Protein AF-A0A530Y846-F1 (afdb_monomer_lite)

Foldseek 3Di:
DLLLLLCVLVVLNLQRAEEAAALAQQDLDLARLLRGNDPVSVVVNVDHDPRYYHFYDQACVVDPDVPDDLLNSLLVSLVSVLVVCVVSPLSNHRAYEDECFRDSSPRGHHRLNNQVSNQVSCVVSVHFYEYEQQPQACQQQLDNGCCVVNVHDGQKYKYFCLLLVPPDGDIDIGGHPSSVVSCVPRVPDDPDDDPCVPPPVSVVSSVVSSVCSVVVVVSNCCNPPVVVD

Secondary structure (DSSP, 8-state):
-HHHHHHHHTT-TT--EEEEETT----SSHHHHHHS--HHHHHHHSSPPSSEEEE----HHHHPPTT--HHHHHHHHHHHHHHHHHHH-TTTEEEEEE-SSBSTTT-BPPPTTHHHHHHHHHHHTT-EEEEE-TTTTTTTTSSSSHHHHTT---SEEEE-GGGTTTSS---EEEE-HHHHHHHHHH--S-----TTTT-HHHHHHHHHHHHHHHHTTHHHHIIIIIS--

Structure (mmCIF, N/CA/C/O backbone):
data_AF-A0A530Y846-F1
#
_entry.id   AF-A0A530Y846-F1
#
loop_
_atom_site.group_PDB
_atom_site.id
_atom_site.type_symbol
_atom_site.label_atom_id
_atom_site.label_alt_id
_atom_site.label_comp_id
_atom_site.label_asym_id
_atom_site.label_entity_id
_atom_site.label_seq_id
_atom_site.pdbx_PDB_ins_code
_atom_site.Cartn_x
_atom_site.Cartn_y
_atom_site.Cartn_z
_atom_site.occupancy
_atom_site.B_iso_or_equiv
_atom_site.auth_seq_id
_atom_site.auth_comp_id
_atom_site.auth_asym_id
_atom_site.auth_atom_id
_atom_site.pdbx_PDB_model_num
ATOM 1 N N . ARG A 1 1 ? -10.264 5.865 3.843 1.00 93.56 1 ARG A N 1
ATOM 2 C CA . ARG A 1 1 ? -11.728 6.014 4.065 1.00 93.56 1 ARG A CA 1
ATOM 3 C C . ARG A 1 1 ? -12.381 4.652 4.263 1.00 93.56 1 ARG A C 1
ATOM 5 O O . ARG A 1 1 ? -12.802 4.390 5.378 1.00 93.56 1 ARG A O 1
ATOM 12 N N . LEU A 1 2 ? -12.396 3.804 3.227 1.00 97.19 2 LEU A N 1
ATOM 13 C CA . LEU A 1 2 ? -13.015 2.471 3.219 1.00 97.19 2 LEU A CA 1
ATOM 14 C C . LEU A 1 2 ? -12.661 1.624 4.453 1.00 97.19 2 LEU A C 1
ATOM 16 O O . LEU A 1 2 ? -13.564 1.224 5.168 1.00 97.19 2 LEU A O 1
ATOM 20 N N . VAL A 1 3 ? -11.376 1.497 4.796 1.00 97.81 3 VAL A N 1
ATOM 21 C CA . VAL A 1 3 ? -10.907 0.780 6.003 1.00 97.81 3 VAL A CA 1
ATOM 22 C C . VAL A 1 3 ? -11.556 1.255 7.308 1.00 97.81 3 VAL A C 1
ATOM 24 O O . VAL A 1 3 ? -12.006 0.444 8.108 1.00 97.81 3 VAL A O 1
ATOM 27 N N . ARG A 1 4 ? -11.633 2.571 7.541 1.00 97.75 4 ARG A N 1
ATOM 28 C CA . ARG A 1 4 ? -12.265 3.104 8.761 1.00 97.75 4 ARG A CA 1
ATOM 29 C C . ARG A 1 4 ? -13.768 2.836 8.759 1.00 97.75 4 ARG A C 1
ATOM 31 O O . ARG A 1 4 ? -14.327 2.516 9.796 1.00 97.75 4 ARG A O 1
ATOM 38 N N . HIS A 1 5 ? -14.410 2.959 7.598 1.00 97.88 5 HIS A N 1
ATOM 39 C CA . HIS A 1 5 ? -15.838 2.690 7.467 1.00 97.88 5 HIS A CA 1
ATOM 40 C C . HIS A 1 5 ? -16.163 1.206 7.674 1.00 97.88 5 HIS A C 1
ATOM 42 O O . HIS A 1 5 ? -17.095 0.905 8.404 1.00 97.88 5 HIS A O 1
ATOM 48 N N . TYR A 1 6 ? -15.347 0.297 7.135 1.00 98.56 6 TYR A N 1
ATOM 49 C CA . TYR A 1 6 ? -15.439 -1.138 7.403 1.00 98.56 6 TYR A CA 1
ATOM 50 C C . TYR A 1 6 ? -15.467 -1.422 8.911 1.00 98.56 6 TYR A C 1
ATOM 52 O O . TYR A 1 6 ? -16.384 -2.075 9.392 1.00 98.56 6 TYR A O 1
ATOM 60 N N . TRP A 1 7 ? -14.542 -0.849 9.688 1.00 98.69 7 TRP A N 1
ATOM 61 C CA . TRP A 1 7 ? -14.531 -1.067 11.137 1.00 98.69 7 TRP A CA 1
ATOM 62 C C . TRP A 1 7 ? -15.727 -0.457 11.869 1.00 98.69 7 TRP A C 1
ATOM 64 O O . TRP A 1 7 ? -16.175 -1.023 12.862 1.00 98.69 7 TRP A O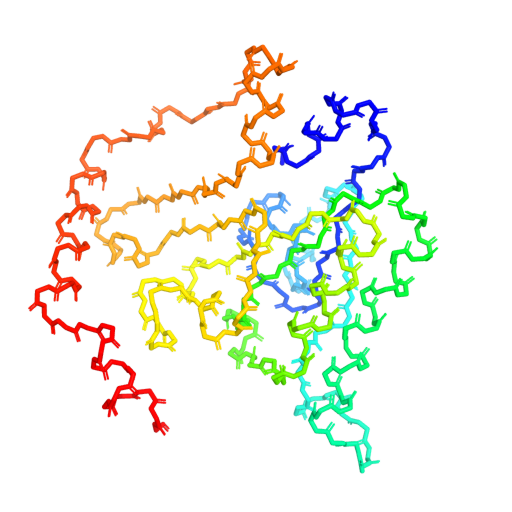 1
ATOM 74 N N . VAL A 1 8 ? -16.292 0.647 11.370 1.00 98.31 8 VAL A N 1
ATOM 75 C CA . VAL A 1 8 ? -17.571 1.172 11.876 1.00 98.31 8 VAL A CA 1
ATOM 76 C C . VAL A 1 8 ? -18.702 0.164 11.641 1.00 98.31 8 VAL A C 1
ATOM 78 O O . VAL A 1 8 ? -19.470 -0.097 12.564 1.00 98.31 8 VAL A O 1
ATOM 81 N N . LEU A 1 9 ? -18.779 -0.438 10.450 1.00 98.25 9 LEU A N 1
ATOM 82 C CA . LEU A 1 9 ? -19.786 -1.456 10.114 1.00 98.25 9 LEU A CA 1
ATOM 83 C C . LEU A 1 9 ? -19.599 -2.764 10.899 1.00 98.25 9 LEU A C 1
ATOM 85 O O . LEU A 1 9 ? -20.571 -3.446 11.210 1.00 98.25 9 LEU A O 1
ATOM 89 N N . GLU A 1 10 ? -18.364 -3.080 11.284 1.00 98.38 10 GLU A N 1
ATOM 90 C CA . GLU A 1 10 ? -18.038 -4.182 12.198 1.00 98.38 10 GLU A CA 1
ATOM 91 C C . GLU A 1 10 ? -18.254 -3.831 13.685 1.00 98.38 10 GLU A C 1
ATOM 93 O O . GLU A 1 10 ? -17.884 -4.606 14.565 1.00 98.38 10 GLU A O 1
ATOM 98 N N . GLY A 1 11 ? -18.835 -2.666 13.997 1.00 98.25 11 GLY A N 1
ATOM 99 C CA . GLY A 1 11 ? -19.130 -2.249 15.371 1.00 98.25 11 GLY A CA 1
ATOM 100 C C . GLY A 1 11 ? -17.901 -1.833 16.190 1.00 98.25 11 GLY A C 1
ATOM 101 O O . GLY A 1 11 ? -17.982 -1.750 17.414 1.00 98.25 11 GLY A O 1
ATOM 102 N N . LYS A 1 12 ? -16.764 -1.552 15.539 1.00 98.44 12 LYS A N 1
ATOM 103 C CA . LYS A 1 12 ? -15.485 -1.149 16.154 1.00 98.44 12 LYS A CA 1
ATOM 104 C C . LYS A 1 12 ? -15.045 0.259 15.690 1.00 98.44 12 LYS A C 1
ATOM 106 O O . LYS A 1 12 ? -13.983 0.396 15.083 1.00 98.44 12 LYS A O 1
ATOM 111 N N . PRO A 1 13 ? -15.808 1.337 15.957 1.00 97.94 13 PRO A N 1
ATOM 112 C CA . PRO A 1 13 ? -15.524 2.682 15.423 1.00 97.94 13 PRO A CA 1
ATOM 113 C C . PRO A 1 13 ? -14.189 3.293 15.898 1.00 97.94 13 PRO A C 1
ATOM 115 O O . PRO A 1 13 ? -13.576 4.096 15.186 1.00 97.94 13 PRO A O 1
ATOM 118 N N . GLU A 1 14 ? -13.703 2.885 17.072 1.00 98.06 14 GLU A N 1
ATOM 119 C CA . GLU A 1 14 ? -12.405 3.313 17.612 1.00 98.06 14 GLU A CA 1
ATOM 120 C C . GLU A 1 14 ? -11.213 2.659 16.894 1.00 98.06 14 GLU A C 1
ATOM 122 O O . GLU A 1 14 ? -10.091 3.168 16.957 1.00 98.06 14 GLU A O 1
ATOM 127 N N . LYS A 1 15 ? -11.452 1.581 16.134 1.00 98.62 15 LYS A N 1
ATOM 128 C CA . LYS A 1 15 ? -10.445 0.877 15.335 1.00 98.62 15 LYS A CA 1
ATOM 129 C C . LYS A 1 15 ? -10.152 1.645 14.048 1.00 98.62 15 LYS A C 1
ATOM 131 O O . LYS A 1 15 ? -10.513 1.240 12.946 1.00 98.62 15 LYS A O 1
ATOM 136 N N . ASN A 1 16 ? -9.532 2.817 14.193 1.00 98.31 16 ASN A N 1
ATOM 137 C CA . ASN A 1 16 ? -9.365 3.800 13.118 1.00 98.31 16 ASN A CA 1
ATOM 138 C C . ASN A 1 16 ? -7.914 4.281 12.896 1.00 98.31 16 ASN A C 1
ATOM 140 O O . ASN A 1 16 ? -7.670 5.045 11.948 1.00 98.31 16 ASN A O 1
ATOM 144 N N . ARG A 1 17 ? -6.952 3.822 13.710 1.00 98.75 17 ARG A N 1
ATOM 145 C CA . ARG A 1 17 ? -5.524 4.136 13.551 1.00 98.75 17 ARG A CA 1
ATOM 146 C C . ARG A 1 17 ? -4.904 3.367 12.390 1.00 98.75 17 ARG A C 1
ATOM 148 O O . ARG A 1 17 ? -5.127 2.171 12.255 1.00 98.75 17 ARG A O 1
ATOM 155 N N . ILE A 1 18 ? -4.111 4.046 11.570 1.00 98.81 18 ILE A N 1
ATOM 156 C CA . ILE A 1 18 ? -3.366 3.433 10.465 1.00 98.81 18 ILE A CA 1
ATOM 157 C C . ILE A 1 18 ? -1.876 3.503 10.792 1.00 98.81 18 ILE A C 1
ATOM 159 O O . ILE A 1 18 ? -1.367 4.563 11.157 1.00 98.81 18 ILE A O 1
ATOM 163 N N . ILE A 1 19 ? -1.188 2.372 10.678 1.00 98.88 19 ILE A N 1
ATOM 164 C CA . ILE A 1 19 ? 0.265 2.291 10.822 1.00 98.88 19 ILE A CA 1
ATOM 165 C C . ILE A 1 19 ? 0.876 2.308 9.422 1.00 98.88 19 ILE A C 1
ATOM 167 O O . ILE A 1 19 ? 0.525 1.488 8.579 1.00 98.88 19 ILE A O 1
ATOM 171 N N . SER A 1 20 ? 1.783 3.247 9.186 1.00 98.69 20 SER A N 1
ATOM 172 C CA . SER A 1 20 ? 2.598 3.366 7.977 1.00 98.69 20 SER A CA 1
ATOM 173 C C . SER A 1 20 ? 4.083 3.339 8.361 1.00 98.69 20 SER A C 1
ATOM 175 O O . SER A 1 20 ? 4.438 3.070 9.511 1.00 98.69 20 SER A O 1
ATOM 177 N N . ARG A 1 21 ? 4.984 3.614 7.418 1.00 98.50 21 ARG A N 1
ATOM 178 C CA . ARG A 1 21 ? 6.439 3.546 7.607 1.00 98.50 21 ARG A CA 1
ATOM 179 C C . ARG A 1 21 ? 7.088 4.895 7.330 1.00 98.50 21 ARG A C 1
ATOM 181 O O . ARG A 1 21 ? 6.672 5.624 6.431 1.00 98.50 21 ARG A O 1
ATOM 188 N N . LYS A 1 22 ? 8.163 5.210 8.053 1.00 97.62 22 LYS A N 1
ATOM 189 C CA . LYS A 1 22 ? 9.065 6.322 7.710 1.00 97.62 22 LYS A CA 1
ATOM 190 C C . LYS A 1 22 ? 9.554 6.168 6.265 1.00 97.62 22 LYS A C 1
ATOM 192 O O . LYS A 1 22 ? 9.740 5.053 5.803 1.00 97.62 22 LYS A O 1
ATOM 197 N N . SER A 1 23 ? 9.762 7.271 5.550 1.00 96.00 23 SER A N 1
ATOM 198 C CA . SER A 1 23 ? 10.107 7.313 4.114 1.00 96.00 23 SER A CA 1
ATOM 199 C C . SER A 1 23 ? 9.075 6.746 3.121 1.00 96.00 23 SER A C 1
ATOM 201 O O . SER A 1 23 ? 9.367 6.737 1.927 1.00 96.00 23 SER A O 1
ATOM 203 N N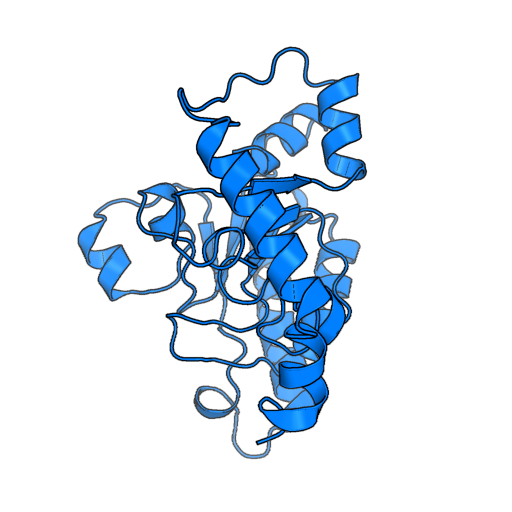 . ALA A 1 24 ? 7.899 6.273 3.554 1.00 97.94 24 ALA A N 1
ATOM 204 C CA . ALA A 1 24 ? 6.875 5.771 2.629 1.00 97.94 24 ALA A CA 1
ATOM 205 C C . ALA A 1 24 ? 6.301 6.886 1.744 1.00 97.94 24 ALA A C 1
ATOM 207 O O . ALA A 1 24 ? 6.257 8.047 2.161 1.00 97.94 24 ALA A O 1
ATOM 208 N N . TYR A 1 25 ? 5.810 6.533 0.557 1.00 98.25 25 TYR A N 1
ATOM 209 C CA . TYR A 1 25 ? 5.093 7.458 -0.317 1.00 98.25 25 TYR A CA 1
ATOM 210 C C . TYR A 1 25 ? 3.739 6.877 -0.726 1.00 98.25 25 TYR A C 1
ATOM 212 O O . TYR A 1 25 ? 3.675 5.923 -1.491 1.00 98.25 25 TYR A O 1
ATOM 220 N N . HIS A 1 26 ? 2.658 7.517 -0.273 1.00 98.25 26 HIS A N 1
ATOM 221 C CA . HIS A 1 26 ? 1.274 7.102 -0.543 1.00 98.25 26 HIS A CA 1
ATOM 222 C C . HIS A 1 26 ? 0.464 8.207 -1.249 1.00 98.25 26 HIS A C 1
ATOM 224 O O . HIS A 1 26 ? -0.754 8.329 -1.097 1.00 98.25 26 HIS A O 1
ATOM 230 N N . GLY A 1 27 ? 1.156 9.046 -2.030 1.00 96.38 27 GLY A N 1
ATOM 231 C CA . GLY A 1 27 ? 0.578 10.156 -2.790 1.00 96.38 27 GLY A CA 1
ATOM 232 C C . GLY A 1 27 ? 0.711 11.523 -2.111 1.00 96.38 27 GLY A C 1
ATOM 233 O O . GLY A 1 27 ? 1.248 11.644 -1.016 1.00 96.38 27 GLY A O 1
ATOM 234 N N . SER A 1 28 ? 0.207 12.561 -2.785 1.00 95.25 28 SER A N 1
ATOM 235 C CA . SER A 1 28 ? 0.418 13.971 -2.396 1.00 95.25 28 SER A CA 1
ATOM 236 C C . SER A 1 28 ? -0.857 14.718 -1.973 1.00 95.25 28 SER A C 1
ATOM 238 O O . SER A 1 28 ? -0.842 15.938 -1.824 1.00 95.25 28 SER A O 1
ATOM 240 N N . THR A 1 29 ? -1.986 14.022 -1.803 1.00 95.31 29 THR A N 1
ATOM 241 C CA . THR A 1 29 ? -3.182 14.624 -1.175 1.00 95.31 29 THR A CA 1
ATOM 242 C C . THR A 1 29 ? -2.947 14.803 0.325 1.00 95.31 29 THR A C 1
ATOM 244 O O . THR A 1 29 ? -2.040 14.189 0.867 1.00 95.31 29 THR A O 1
ATOM 247 N N . ILE A 1 30 ? -3.789 15.554 1.045 1.00 95.81 30 ILE A N 1
ATOM 248 C CA . ILE A 1 30 ? -3.655 15.681 2.512 1.00 95.81 30 ILE A CA 1
ATOM 249 C C . ILE A 1 30 ? -3.582 14.300 3.187 1.00 95.81 30 ILE A C 1
ATOM 251 O O . ILE A 1 30 ? -2.706 14.060 4.014 1.00 95.81 30 ILE A O 1
ATOM 255 N N . ALA A 1 31 ? -4.450 13.363 2.795 1.00 95.31 31 ALA A N 1
ATOM 256 C CA . ALA A 1 31 ? -4.445 12.008 3.340 1.00 95.31 31 ALA A CA 1
ATOM 257 C C . ALA A 1 31 ? -3.254 11.170 2.850 1.00 95.31 31 ALA A C 1
ATOM 259 O O . ALA A 1 31 ? -2.651 10.475 3.658 1.00 95.31 31 ALA A O 1
ATOM 260 N N . GLY A 1 32 ? -2.901 11.250 1.562 1.00 96.62 32 GLY A N 1
ATOM 261 C CA . GLY A 1 32 ? -1.756 10.522 1.001 1.00 96.62 32 GLY A CA 1
ATOM 262 C C . GLY A 1 32 ? -0.429 10.970 1.610 1.00 96.62 32 GLY A C 1
ATOM 263 O O . GLY A 1 32 ? 0.352 10.139 2.061 1.00 96.62 32 GLY A O 1
ATOM 264 N N . THR A 1 33 ? -0.237 12.283 1.741 1.00 96.81 33 THR A N 1
ATOM 265 C CA . THR A 1 33 ? 0.912 12.877 2.422 1.00 96.81 33 THR A CA 1
ATOM 266 C C . THR A 1 33 ? 0.930 12.485 3.893 1.00 96.81 33 THR A C 1
ATOM 268 O O . THR A 1 33 ? 1.991 12.138 4.374 1.00 96.81 33 THR A O 1
ATOM 271 N N . SER A 1 34 ? -0.217 12.474 4.588 1.00 96.75 34 SER A N 1
ATOM 272 C CA . SER A 1 34 ? -0.276 12.051 6.000 1.00 96.75 34 SER A CA 1
ATOM 273 C C . SER A 1 34 ? 0.036 10.567 6.205 1.00 96.75 34 SER A C 1
ATOM 275 O O . SER A 1 34 ? 0.495 10.199 7.279 1.00 96.75 34 SER A O 1
ATOM 277 N N . LEU A 1 35 ? -0.280 9.719 5.218 1.00 97.19 35 LEU A N 1
ATOM 278 C CA . LEU A 1 35 ? 0.082 8.299 5.207 1.00 97.19 35 LEU A CA 1
ATOM 279 C C . LEU A 1 35 ? 1.557 8.100 4.849 1.00 97.19 35 LEU A C 1
ATOM 281 O O . LEU A 1 35 ? 2.160 7.134 5.304 1.00 97.19 35 LEU A O 1
ATOM 285 N N . GLY A 1 36 ? 2.123 8.952 3.995 1.00 96.31 36 GLY A N 1
ATOM 286 C CA . GLY A 1 36 ? 3.533 8.908 3.628 1.00 96.31 36 GLY A CA 1
ATOM 287 C C . GLY A 1 36 ? 4.442 9.228 4.813 1.00 96.31 36 GLY A C 1
ATOM 288 O O . GLY A 1 36 ? 4.091 9.981 5.701 1.00 96.31 36 GLY A O 1
ATOM 289 N N . GLY A 1 37 ? 5.655 8.684 4.821 1.00 95.31 37 GLY A N 1
ATOM 290 C CA . GLY A 1 37 ? 6.634 8.905 5.887 1.00 95.31 37 GLY A CA 1
ATOM 291 C C . GLY A 1 37 ? 7.728 9.911 5.535 1.00 95.31 37 GLY A C 1
ATOM 292 O O . GLY A 1 37 ? 8.770 9.912 6.194 1.00 95.31 37 GLY A O 1
ATOM 293 N N . MET A 1 38 ? 7.561 10.692 4.465 1.00 94.19 38 MET A N 1
ATOM 294 C CA . MET A 1 38 ? 8.569 11.635 3.974 1.00 94.19 38 MET A CA 1
ATOM 295 C C . MET A 1 38 ? 8.512 12.959 4.737 1.00 94.19 38 MET A C 1
ATOM 297 O O . MET A 1 38 ? 7.640 13.797 4.505 1.00 94.19 38 MET A O 1
ATOM 301 N N . GLU A 1 39 ? 9.495 13.181 5.610 1.00 92.19 39 GLU A N 1
ATOM 302 C CA . GLU A 1 39 ? 9.581 14.387 6.442 1.00 92.19 39 GLU A CA 1
ATOM 303 C C . GLU A 1 39 ? 9.494 15.709 5.645 1.00 92.19 39 GLU A C 1
ATOM 305 O O . GLU A 1 39 ? 8.752 16.598 6.073 1.00 92.19 39 GLU A O 1
ATOM 310 N N . PRO A 1 40 ? 10.147 15.872 4.471 1.00 92.88 40 PRO A N 1
ATOM 311 C CA . PRO A 1 40 ? 10.012 17.099 3.685 1.00 92.88 40 PRO A CA 1
ATOM 312 C C . PRO A 1 40 ? 8.577 17.389 3.222 1.00 92.88 40 PRO A C 1
ATOM 314 O O . PRO A 1 40 ? 8.178 18.550 3.188 1.00 92.88 40 PRO A O 1
ATOM 317 N N . MET A 1 41 ? 7.782 16.357 2.910 1.00 93.25 41 MET A N 1
ATOM 318 C CA . MET A 1 41 ? 6.378 16.534 2.515 1.00 93.25 41 MET A CA 1
ATOM 319 C C . MET A 1 41 ? 5.502 16.909 3.715 1.00 93.25 41 MET A C 1
ATOM 321 O O . MET A 1 41 ? 4.634 17.773 3.602 1.00 93.25 41 MET A O 1
ATOM 325 N N . HIS A 1 42 ? 5.761 16.328 4.891 1.00 91.75 42 HIS A N 1
ATOM 326 C CA . HIS A 1 42 ? 5.055 16.691 6.124 1.00 91.75 42 HIS A CA 1
ATOM 327 C C . HIS A 1 42 ? 5.265 18.152 6.525 1.00 91.75 42 HIS A C 1
ATOM 329 O O . HIS A 1 42 ? 4.308 18.810 6.934 1.00 91.75 42 HIS A O 1
ATOM 335 N N . LYS A 1 43 ? 6.482 18.685 6.349 1.00 90.69 43 LYS A N 1
ATOM 336 C CA . LYS A 1 43 ? 6.799 20.102 6.614 1.00 90.69 43 LYS A CA 1
ATOM 337 C C . LYS A 1 43 ? 5.953 21.073 5.786 1.00 90.69 43 LYS A C 1
ATOM 339 O O . LYS A 1 43 ? 5.733 22.196 6.220 1.00 90.69 43 LYS A O 1
ATOM 344 N N . GLN A 1 44 ? 5.473 20.652 4.616 1.00 91.19 44 GLN A N 1
ATOM 345 C CA . GLN A 1 44 ? 4.619 21.470 3.750 1.00 91.19 44 GLN A CA 1
ATOM 346 C C . GLN A 1 44 ? 3.125 21.339 4.079 1.00 91.19 44 GLN A C 1
ATOM 348 O O . GLN A 1 44 ? 2.336 22.178 3.652 1.00 91.19 44 GLN A O 1
ATOM 353 N N . LEU A 1 45 ? 2.723 20.301 4.823 1.00 88.12 45 LEU A N 1
ATOM 354 C CA . LEU A 1 45 ? 1.313 19.997 5.068 1.00 88.12 45 LEU A CA 1
ATOM 355 C C . LEU A 1 45 ? 0.706 20.832 6.208 1.00 88.12 45 LEU A C 1
ATOM 357 O O . LEU A 1 45 ? -0.483 21.129 6.167 1.00 88.12 45 LEU A O 1
ATOM 361 N N . ASN A 1 46 ? 1.501 21.201 7.221 1.00 79.88 46 ASN A N 1
ATOM 362 C CA . ASN A 1 46 ? 1.063 21.970 8.401 1.00 79.88 46 ASN A CA 1
ATOM 363 C C . ASN A 1 46 ? -0.198 21.418 9.112 1.00 79.88 46 ASN A C 1
ATOM 365 O O . ASN A 1 46 ? -0.948 22.167 9.732 1.00 79.88 46 ASN A O 1
ATOM 369 N N . GLY A 1 47 ? -0.426 20.102 9.053 1.00 70.75 47 GLY A N 1
ATOM 370 C CA . GLY A 1 47 ? -1.540 19.436 9.734 1.00 70.75 47 GLY A CA 1
ATOM 371 C C . GLY A 1 47 ? -1.895 18.095 9.094 1.00 70.75 47 GLY A C 1
ATOM 372 O O . GLY A 1 47 ? -2.455 18.052 8.002 1.00 70.75 47 GLY A O 1
ATOM 373 N N . ALA A 1 48 ? -1.569 16.991 9.767 1.00 83.19 48 ALA A N 1
ATOM 374 C CA . ALA A 1 48 ? -1.841 15.645 9.268 1.00 83.19 48 ALA A CA 1
ATOM 375 C C . ALA A 1 48 ? -3.275 15.186 9.573 1.00 83.19 48 ALA A C 1
ATOM 377 O O . ALA A 1 48 ? -3.900 15.611 10.547 1.00 83.19 48 ALA A O 1
ATOM 378 N N . VAL A 1 49 ? -3.777 14.246 8.771 1.00 93.50 49 VAL A N 1
ATOM 379 C CA . VAL A 1 49 ? -4.958 13.455 9.129 1.00 93.50 49 VAL A CA 1
ATOM 380 C C . VAL A 1 49 ? -4.663 12.721 10.447 1.00 93.50 49 VAL A C 1
ATOM 382 O O . VAL A 1 49 ? -3.636 12.048 10.543 1.00 93.50 49 VAL A O 1
ATOM 385 N N . PRO A 1 50 ? -5.541 12.807 11.463 1.00 94.00 50 PRO A N 1
ATOM 386 C CA . PRO A 1 50 ? -5.289 12.193 12.762 1.00 94.00 50 PRO A CA 1
ATOM 387 C C . PRO A 1 50 ? -5.260 10.662 12.682 1.00 94.00 50 PRO A C 1
ATOM 389 O O . PRO A 1 50 ? -5.815 10.051 11.759 1.00 94.00 50 PRO A O 1
ATOM 392 N N . ASN A 1 51 ? -4.673 10.049 13.713 1.00 96.44 51 ASN A N 1
ATOM 393 C CA . ASN A 1 51 ? -4.557 8.598 13.890 1.00 96.44 51 ASN A CA 1
ATOM 394 C C . ASN A 1 51 ? -3.777 7.908 12.763 1.00 96.44 51 ASN A C 1
ATOM 396 O O . ASN A 1 51 ? -4.179 6.853 12.271 1.00 96.44 51 ASN A O 1
ATOM 400 N N . ILE A 1 52 ? -2.654 8.506 12.368 1.00 97.50 52 ILE A N 1
ATOM 401 C CA . ILE A 1 52 ? -1.644 7.877 11.518 1.00 97.50 52 ILE A CA 1
ATOM 402 C C . ILE A 1 52 ? -0.309 7.923 12.257 1.00 97.50 52 ILE A C 1
ATOM 404 O O . ILE A 1 52 ? 0.072 8.968 12.784 1.00 97.50 52 ILE A O 1
ATOM 408 N N . VAL A 1 53 ? 0.380 6.787 12.327 1.00 97.50 53 VAL A N 1
ATOM 409 C CA . VAL A 1 53 ? 1.696 6.662 12.969 1.00 97.50 53 VAL A CA 1
ATOM 410 C C . VAL A 1 53 ? 2.685 6.006 12.013 1.00 97.50 53 VAL A C 1
ATOM 412 O O . VAL A 1 53 ? 2.289 5.221 11.153 1.00 97.50 53 VAL A O 1
ATOM 415 N N . HIS A 1 54 ? 3.969 6.327 12.165 1.00 98.31 54 HIS A N 1
ATOM 416 C CA . HIS A 1 54 ? 5.027 5.871 11.265 1.00 98.31 54 HIS A CA 1
ATOM 417 C C . HIS A 1 54 ? 6.069 5.057 12.028 1.00 98.31 54 HIS A C 1
ATOM 419 O O . HIS A 1 54 ? 6.808 5.607 12.848 1.00 98.31 54 HIS A O 1
ATOM 425 N N . VAL A 1 55 ? 6.152 3.762 11.731 1.00 98.62 55 VAL A N 1
ATOM 426 C CA . VAL A 1 55 ? 7.190 2.872 12.269 1.00 98.62 55 VAL A CA 1
ATOM 427 C C . VAL A 1 55 ? 8.451 2.921 11.406 1.00 98.62 55 VAL A C 1
ATOM 429 O O . VAL A 1 55 ? 8.495 3.600 10.376 1.00 98.62 55 VAL A O 1
ATOM 432 N N . MET A 1 56 ? 9.514 2.237 11.832 1.00 97.38 56 MET A N 1
ATOM 433 C CA . MET A 1 56 ? 10.749 2.176 11.048 1.00 97.38 56 MET A CA 1
ATOM 434 C C . MET A 1 56 ? 10.521 1.564 9.657 1.00 97.38 56 MET A C 1
ATOM 436 O O . MET A 1 56 ? 9.640 0.728 9.463 1.00 97.38 56 MET A O 1
ATOM 440 N N . MET A 1 57 ? 11.325 1.989 8.684 1.00 97.06 57 MET A N 1
ATOM 441 C CA . MET A 1 57 ? 11.341 1.370 7.360 1.00 97.06 57 MET A CA 1
ATOM 442 C C . MET A 1 57 ? 12.174 0.082 7.370 1.00 97.06 57 MET A C 1
ATOM 444 O O . MET A 1 57 ? 13.191 0.030 8.064 1.00 97.06 57 MET A O 1
ATOM 448 N N . PRO A 1 58 ? 11.799 -0.939 6.586 1.00 97.75 58 PRO A N 1
ATOM 449 C CA . PRO A 1 58 ? 12.552 -2.184 6.481 1.00 97.75 58 PRO A CA 1
ATOM 450 C C . PRO A 1 58 ? 13.732 -2.034 5.505 1.00 97.75 58 PRO A C 1
ATOM 452 O O . PRO A 1 58 ? 13.761 -2.680 4.468 1.00 97.75 58 PRO A O 1
ATOM 455 N N . TYR A 1 59 ? 14.706 -1.170 5.814 1.00 97.81 59 TYR A N 1
ATOM 456 C CA . TYR A 1 59 ? 15.886 -0.949 4.967 1.00 97.81 59 TYR A CA 1
ATOM 457 C C . TYR A 1 59 ? 17.196 -1.254 5.708 1.00 97.81 59 TYR A C 1
ATOM 459 O O . TYR A 1 59 ? 17.726 -0.403 6.426 1.00 97.81 59 TYR A O 1
ATOM 467 N N . ALA A 1 60 ? 17.699 -2.482 5.538 1.00 97.50 60 ALA A N 1
ATOM 468 C CA . ALA A 1 60 ? 18.839 -3.016 6.290 1.00 97.50 60 ALA A CA 1
ATOM 469 C C . ALA A 1 60 ? 20.118 -2.205 6.063 1.00 97.50 60 ALA A C 1
ATOM 471 O O . ALA A 1 60 ? 20.817 -1.885 7.018 1.00 97.50 60 ALA A O 1
ATOM 472 N N . TYR A 1 61 ? 20.364 -1.780 4.820 1.00 96.31 61 TYR A N 1
ATOM 473 C CA . TYR A 1 61 ? 21.548 -0.999 4.456 1.00 96.31 61 TYR A CA 1
ATOM 474 C C . TYR A 1 61 ? 21.748 0.255 5.326 1.00 96.31 61 TYR A C 1
ATOM 476 O O . TYR A 1 61 ? 22.878 0.633 5.616 1.00 96.31 61 TYR A O 1
ATOM 484 N N . GLU A 1 62 ? 20.660 0.902 5.753 1.00 96.19 62 GLU A N 1
ATOM 485 C CA . GLU A 1 62 ? 20.726 2.120 6.570 1.00 96.19 62 GLU A CA 1
ATOM 486 C C . GLU A 1 62 ? 20.560 1.848 8.070 1.00 96.19 62 GLU A C 1
ATOM 488 O O . GLU A 1 62 ? 21.082 2.597 8.893 1.00 96.19 62 GLU A O 1
ATOM 493 N N . LEU A 1 63 ? 19.802 0.812 8.439 1.00 97.69 63 LEU A N 1
ATOM 494 C CA . LEU A 1 63 ? 19.284 0.654 9.801 1.00 97.69 63 LEU A CA 1
ATOM 495 C C . LEU A 1 63 ? 19.720 -0.637 10.503 1.00 97.69 63 LEU A C 1
ATOM 497 O O . LEU A 1 63 ? 19.327 -0.831 11.659 1.00 97.69 63 LEU A O 1
ATOM 501 N N . ALA A 1 64 ? 20.472 -1.523 9.842 1.00 97.88 64 ALA A N 1
ATOM 502 C CA . ALA A 1 64 ? 20.997 -2.737 10.460 1.00 97.88 64 ALA A CA 1
ATOM 503 C C . ALA A 1 64 ? 22.032 -2.411 11.543 1.00 97.88 64 ALA A C 1
ATOM 505 O O . ALA A 1 64 ? 22.833 -1.481 11.421 1.00 97.88 64 ALA A O 1
ATOM 506 N N . LEU A 1 65 ? 22.003 -3.183 12.627 1.00 98.06 65 LEU A N 1
ATOM 507 C CA . LEU A 1 65 ? 23.004 -3.094 13.687 1.00 98.06 65 LEU A CA 1
ATOM 508 C C . LEU A 1 65 ? 24.283 -3.850 13.285 1.00 98.06 65 LEU A C 1
ATOM 510 O O . LEU A 1 65 ? 24.219 -4.777 12.475 1.00 98.06 65 LEU A O 1
ATOM 514 N N . PRO A 1 66 ? 25.456 -3.514 13.858 1.00 97.69 66 PRO A N 1
ATOM 515 C CA . PRO A 1 66 ? 26.681 -4.265 13.600 1.00 97.69 66 PRO A CA 1
ATOM 516 C C . PRO A 1 66 ? 26.505 -5.763 13.887 1.00 97.69 66 PRO A C 1
ATOM 518 O O . PRO A 1 66 ? 26.204 -6.152 15.014 1.00 97.69 66 PRO A O 1
ATOM 521 N N . GLY A 1 67 ? 26.713 -6.593 12.862 1.00 97.12 67 GLY A N 1
ATOM 522 C CA . GLY A 1 67 ? 26.584 -8.052 12.951 1.00 97.12 67 GLY A CA 1
ATOM 523 C C . GLY A 1 67 ? 25.157 -8.597 12.824 1.00 97.12 67 GLY A C 1
ATOM 524 O O . GLY A 1 67 ? 24.972 -9.802 12.955 1.00 97.12 67 GLY A O 1
ATOM 525 N N . GLU A 1 68 ? 24.157 -7.752 12.568 1.00 98.38 68 GLU A N 1
ATOM 526 C CA . GLU A 1 68 ? 22.780 -8.190 12.333 1.00 98.38 68 GLU A CA 1
ATOM 527 C C . GLU A 1 68 ? 22.616 -8.748 10.913 1.00 98.38 68 GLU A C 1
ATOM 529 O O . GLU A 1 68 ? 23.049 -8.131 9.939 1.00 98.38 68 GLU A O 1
ATOM 534 N N . SER A 1 69 ? 21.992 -9.921 10.788 1.00 98.31 69 SER A N 1
ATOM 535 C CA . SER A 1 69 ? 21.659 -10.495 9.483 1.00 98.31 69 SER A CA 1
ATOM 536 C C . SER A 1 69 ? 20.448 -9.787 8.860 1.00 98.31 69 SER A C 1
ATOM 538 O O . SER A 1 69 ? 19.587 -9.281 9.580 1.00 98.31 69 SER A O 1
ATOM 540 N N . ASP A 1 70 ? 20.312 -9.812 7.530 1.00 97.81 70 ASP A N 1
ATOM 541 C CA . ASP A 1 70 ? 19.113 -9.285 6.849 1.00 97.81 70 ASP A CA 1
ATOM 542 C C . ASP A 1 70 ? 17.826 -9.941 7.365 1.00 97.81 70 ASP A C 1
ATOM 544 O O . ASP A 1 70 ? 16.793 -9.285 7.518 1.00 97.81 70 ASP A O 1
ATOM 548 N N . HIS A 1 71 ? 17.898 -11.239 7.673 1.00 98.50 71 HIS A N 1
ATOM 549 C CA . HIS A 1 71 ? 16.784 -11.988 8.235 1.00 98.50 71 HIS A CA 1
ATOM 550 C C . HIS A 1 71 ? 16.347 -11.406 9.587 1.00 98.50 71 HIS A C 1
ATOM 552 O O . HIS A 1 71 ? 15.169 -11.082 9.760 1.00 98.50 71 HIS A O 1
ATOM 558 N N . ASP A 1 72 ? 17.286 -11.222 10.517 1.00 98.62 72 ASP A N 1
ATOM 559 C CA . ASP A 1 72 ? 16.999 -10.705 11.859 1.00 98.62 72 ASP A CA 1
ATOM 560 C C . ASP A 1 72 ? 16.574 -9.235 11.816 1.00 98.62 72 ASP A C 1
ATOM 562 O O . ASP A 1 72 ? 15.626 -8.841 12.501 1.00 98.62 72 ASP A O 1
ATOM 566 N N . PHE A 1 73 ? 17.190 -8.443 10.933 1.00 98.75 73 PHE A N 1
ATOM 567 C CA . PHE A 1 73 ? 16.777 -7.071 10.670 1.00 98.75 73 PHE A CA 1
ATOM 568 C C . PHE A 1 73 ? 15.319 -7.006 10.191 1.00 98.75 73 PHE A C 1
ATOM 570 O O . PHE A 1 73 ? 14.544 -6.179 10.678 1.00 98.75 73 PHE A O 1
ATOM 577 N N . GLY A 1 74 ? 14.915 -7.882 9.265 1.00 98.69 74 GLY A N 1
ATOM 578 C CA . GLY A 1 74 ? 13.538 -7.939 8.773 1.00 98.69 74 GLY A CA 1
ATOM 579 C C . GLY A 1 74 ? 12.533 -8.266 9.879 1.00 98.69 74 GLY A C 1
ATOM 580 O O . GLY A 1 74 ? 11.502 -7.597 9.978 1.00 98.69 74 GLY A O 1
ATOM 581 N N . LEU A 1 75 ? 12.868 -9.200 10.775 1.00 98.75 75 LEU A N 1
ATOM 582 C CA . LEU A 1 75 ? 12.044 -9.506 11.949 1.00 98.75 75 LEU A CA 1
ATOM 583 C C . LEU A 1 75 ? 11.969 -8.323 12.921 1.00 98.75 75 LEU A C 1
ATOM 585 O O . LEU A 1 75 ? 10.888 -7.992 13.406 1.00 98.75 75 LEU A O 1
ATOM 589 N N . ARG A 1 76 ? 13.084 -7.627 13.174 1.00 98.69 76 ARG A N 1
ATOM 590 C CA . ARG A 1 76 ? 13.103 -6.424 14.021 1.00 98.69 76 ARG A CA 1
ATOM 591 C C . ARG A 1 76 ? 12.275 -5.286 13.423 1.00 98.69 76 ARG A C 1
ATOM 593 O O . ARG A 1 76 ? 11.538 -4.616 14.148 1.00 98.69 76 ARG A O 1
ATOM 600 N N . ALA A 1 77 ? 12.359 -5.077 12.111 1.00 98.69 77 ALA A N 1
ATOM 601 C CA . ALA A 1 77 ? 11.557 -4.082 11.410 1.00 98.69 77 ALA A CA 1
ATOM 602 C C . ALA A 1 77 ? 10.058 -4.417 11.468 1.00 98.69 77 ALA A C 1
ATOM 604 O O . ALA A 1 77 ? 9.239 -3.521 11.680 1.00 98.69 77 ALA A O 1
ATOM 605 N N . ALA A 1 78 ? 9.690 -5.694 11.327 1.00 98.81 78 ALA A N 1
ATOM 606 C CA . ALA A 1 78 ? 8.309 -6.147 11.480 1.00 98.81 78 ALA A CA 1
ATOM 607 C C . ALA A 1 78 ? 7.822 -6.006 12.932 1.00 98.81 78 ALA A C 1
ATOM 609 O O . ALA A 1 78 ? 6.714 -5.524 13.163 1.00 98.81 78 ALA A O 1
ATOM 610 N N . LYS A 1 79 ? 8.674 -6.303 13.923 1.00 98.75 79 LYS A N 1
ATOM 611 C CA . LYS A 1 79 ? 8.374 -6.109 15.349 1.00 98.75 79 LYS A CA 1
ATOM 612 C C . LYS A 1 79 ? 8.008 -4.660 15.678 1.00 98.75 79 LYS A C 1
ATOM 614 O O . LYS A 1 79 ? 7.127 -4.441 16.500 1.00 98.75 79 LYS A O 1
ATOM 619 N N . ALA A 1 80 ? 8.596 -3.668 15.008 1.00 98.81 80 ALA A N 1
ATOM 620 C CA . ALA A 1 80 ? 8.204 -2.270 15.203 1.00 98.81 80 ALA A CA 1
ATOM 621 C C . ALA A 1 80 ? 6.722 -2.004 14.858 1.00 98.81 80 ALA A C 1
ATOM 623 O O . ALA A 1 80 ? 6.111 -1.109 15.440 1.00 98.81 80 ALA A O 1
ATOM 624 N N . VAL A 1 81 ? 6.132 -2.787 13.942 1.00 98.81 81 VAL A N 1
ATOM 625 C CA . VAL A 1 81 ? 4.685 -2.773 13.671 1.00 98.81 81 VAL A CA 1
ATOM 626 C C . VAL A 1 81 ? 3.922 -3.330 14.874 1.00 98.81 81 VAL A C 1
ATOM 628 O O . VAL A 1 81 ? 2.996 -2.678 15.347 1.00 98.81 81 VAL A O 1
ATOM 631 N N . GLU A 1 82 ? 4.325 -4.492 15.404 1.00 98.81 82 GLU A N 1
ATOM 632 C CA . GLU A 1 82 ? 3.707 -5.099 16.597 1.00 98.81 82 GLU A CA 1
ATOM 633 C C . GLU A 1 82 ? 3.803 -4.183 17.825 1.00 98.81 82 GLU A C 1
ATOM 635 O O . GLU A 1 82 ? 2.807 -3.985 18.517 1.00 98.81 82 GLU A O 1
ATOM 640 N N . ASP A 1 83 ? 4.951 -3.548 18.051 1.00 98.81 83 ASP A N 1
ATOM 641 C CA . ASP A 1 83 ? 5.150 -2.620 19.165 1.00 98.81 83 ASP A CA 1
ATOM 642 C C . ASP A 1 83 ? 4.187 -1.424 19.077 1.00 98.81 83 ASP A C 1
ATOM 644 O O . ASP A 1 83 ? 3.527 -1.091 20.060 1.00 98.81 83 ASP A O 1
ATOM 648 N N . ALA A 1 84 ? 4.015 -0.834 17.888 1.00 98.81 84 ALA A N 1
ATOM 649 C CA . ALA A 1 84 ? 3.067 0.262 17.673 1.00 98.81 84 ALA A CA 1
ATOM 650 C C . ALA A 1 84 ? 1.596 -0.171 17.834 1.00 98.81 84 ALA A C 1
ATOM 652 O O . ALA A 1 84 ? 0.750 0.629 18.246 1.00 98.81 84 ALA A O 1
ATOM 653 N N . ILE A 1 85 ? 1.279 -1.431 17.518 1.00 98.81 85 ILE A N 1
ATOM 654 C CA . ILE A 1 85 ? -0.044 -2.017 17.767 1.00 98.81 85 ILE A CA 1
ATOM 655 C C . ILE A 1 85 ? -0.301 -2.128 19.267 1.00 98.81 85 ILE A C 1
ATOM 657 O O . ILE A 1 85 ? -1.350 -1.696 19.746 1.00 98.81 85 ILE A O 1
ATOM 661 N N . LEU A 1 86 ? 0.656 -2.691 20.004 1.00 98.69 86 LEU A N 1
ATOM 662 C CA . LEU A 1 86 ? 0.550 -2.899 21.445 1.00 98.69 86 LEU A CA 1
ATOM 663 C C . LEU A 1 86 ? 0.494 -1.572 22.209 1.00 98.69 86 LEU A C 1
ATOM 665 O O . LEU A 1 86 ? -0.316 -1.438 23.123 1.00 98.69 86 LEU A O 1
ATOM 669 N N . GLU A 1 87 ? 1.279 -0.575 21.799 1.00 98.50 87 GLU A N 1
ATOM 670 C CA . GLU A 1 87 ? 1.250 0.773 22.377 1.00 98.50 87 GLU A CA 1
ATOM 671 C C . GLU A 1 87 ? -0.119 1.451 22.194 1.00 98.50 87 GLU A C 1
ATOM 673 O O . GLU A 1 87 ? -0.623 2.125 23.092 1.00 98.50 87 GLU A O 1
ATOM 678 N N . ALA A 1 88 ? -0.750 1.272 21.030 1.00 98.12 88 ALA A N 1
ATOM 679 C CA . ALA A 1 88 ? -2.064 1.844 20.746 1.00 98.12 88 ALA A CA 1
ATOM 680 C C . ALA A 1 88 ? -3.215 1.105 21.453 1.00 98.12 88 ALA A C 1
ATOM 682 O O . ALA A 1 88 ? -4.219 1.732 21.812 1.00 98.12 88 ALA A O 1
ATOM 683 N N . GLY A 1 89 ? -3.076 -0.212 21.603 1.00 98.44 89 GLY A N 1
ATOM 684 C CA . GLY A 1 89 ? -4.182 -1.151 21.758 1.00 98.44 89 GLY A CA 1
ATOM 685 C C . GLY A 1 89 ? -4.654 -1.661 20.392 1.00 98.44 89 GLY A C 1
ATOM 686 O O . GLY A 1 89 ? -4.986 -0.882 19.492 1.00 98.44 89 GLY A O 1
ATOM 687 N N . ALA A 1 90 ? -4.692 -2.987 20.221 1.00 98.19 90 ALA A N 1
ATOM 688 C CA . ALA A 1 90 ? -5.084 -3.634 18.964 1.00 98.19 90 ALA A CA 1
ATOM 689 C C . ALA A 1 90 ? -6.526 -3.305 18.536 1.00 98.19 90 ALA A C 1
ATOM 691 O O . ALA A 1 90 ? -6.842 -3.277 17.346 1.00 98.19 90 ALA A O 1
ATOM 692 N N . ASP A 1 91 ? -7.396 -2.999 19.495 1.00 98.19 91 ASP A N 1
ATOM 693 C CA . ASP A 1 91 ? -8.765 -2.526 19.301 1.00 98.19 91 ASP A CA 1
ATOM 694 C C . ASP A 1 91 ? -8.843 -1.138 18.646 1.00 98.19 91 ASP A C 1
ATOM 696 O O . ASP A 1 91 ? -9.886 -0.787 18.103 1.00 98.19 91 ASP A O 1
ATOM 700 N N . LYS A 1 92 ? -7.742 -0.375 18.622 1.00 98.69 92 LYS A N 1
ATOM 701 C CA . LYS A 1 92 ? -7.674 0.959 18.005 1.00 98.69 92 LYS A CA 1
ATOM 702 C C . LYS A 1 92 ? -6.993 0.977 16.639 1.00 98.69 92 LYS A C 1
ATOM 704 O O . LYS A 1 92 ? -7.134 1.952 15.899 1.00 98.69 92 LYS A O 1
ATOM 709 N N . VAL A 1 93 ? -6.265 -0.079 16.272 1.00 98.88 93 VAL A N 1
ATOM 710 C CA . VAL A 1 93 ? -5.520 -0.145 15.002 1.00 98.88 93 VAL A CA 1
ATOM 711 C C . VAL A 1 93 ? -6.357 -0.778 13.901 1.00 98.88 93 VAL A C 1
ATOM 713 O O . VAL A 1 93 ? -6.692 -1.954 13.955 1.00 98.88 93 VAL A O 1
ATOM 716 N N . ALA A 1 94 ? -6.667 0.013 12.882 1.00 98.81 94 ALA A N 1
ATOM 717 C CA . ALA A 1 94 ? -7.465 -0.365 11.727 1.00 98.81 94 ALA A CA 1
ATOM 718 C C . ALA A 1 94 ? -6.690 -1.187 10.701 1.00 98.81 94 ALA A C 1
ATOM 720 O O . ALA A 1 94 ? -7.203 -2.184 10.192 1.00 98.81 94 ALA A O 1
ATOM 721 N N . ALA A 1 95 ? -5.495 -0.711 10.353 1.00 98.88 95 ALA A N 1
ATOM 722 C CA . ALA A 1 95 ? -4.717 -1.254 9.255 1.00 98.88 95 ALA A CA 1
ATOM 723 C C . ALA A 1 95 ? -3.226 -0.941 9.382 1.00 98.88 95 ALA A C 1
ATOM 725 O O . ALA A 1 95 ? -2.840 0.080 9.962 1.00 98.88 95 ALA A O 1
ATOM 726 N N . PHE A 1 96 ? -2.419 -1.786 8.754 1.00 98.94 96 PHE A N 1
ATOM 727 C CA . PHE A 1 96 ? -1.057 -1.478 8.348 1.00 98.94 96 PHE A CA 1
ATOM 728 C C . PHE A 1 96 ? -1.030 -1.247 6.833 1.00 98.94 96 PHE A C 1
ATOM 730 O O . PHE A 1 96 ? -1.628 -2.021 6.086 1.00 98.94 96 PHE A O 1
ATOM 737 N N . ILE A 1 97 ? -0.358 -0.187 6.381 1.00 98.88 97 ILE A N 1
ATOM 738 C CA . ILE A 1 97 ? -0.161 0.112 4.958 1.00 98.88 97 ILE A CA 1
ATOM 739 C C . ILE A 1 97 ? 1.319 0.056 4.582 1.00 98.88 97 ILE A C 1
ATOM 741 O O . ILE A 1 97 ? 2.176 0.599 5.285 1.00 98.88 97 ILE A O 1
ATOM 745 N N . GLY A 1 98 ? 1.623 -0.551 3.434 1.00 98.56 98 GLY A N 1
ATOM 746 C CA . GLY A 1 98 ? 2.965 -0.495 2.874 1.00 98.56 98 GLY A CA 1
ATOM 747 C C . GLY A 1 98 ? 3.040 -0.795 1.380 1.00 98.56 98 GLY A C 1
ATOM 748 O O . GLY A 1 98 ? 2.329 -1.634 0.847 1.00 98.56 98 GLY A O 1
ATOM 749 N N . GLU A 1 99 ? 3.954 -0.105 0.710 1.00 98.81 99 GLU A N 1
ATOM 750 C CA . GLU A 1 99 ? 4.515 -0.496 -0.586 1.00 98.81 99 GLU A CA 1
ATOM 751 C C . GLU A 1 99 ? 5.373 -1.767 -0.412 1.00 98.81 99 GLU A C 1
ATOM 753 O O . GLU A 1 99 ? 6.247 -1.739 0.470 1.00 98.81 99 GLU A O 1
ATOM 758 N N . PRO A 1 100 ? 5.197 -2.828 -1.229 1.00 98.38 100 PRO A N 1
ATOM 759 C CA . PRO A 1 100 ? 6.019 -4.045 -1.190 1.00 98.38 100 PRO A CA 1
ATOM 760 C C . PRO A 1 100 ? 7.517 -3.757 -1.276 1.00 98.38 100 PRO A C 1
ATOM 762 O O . PRO A 1 100 ? 8.291 -4.250 -0.462 1.00 98.38 100 PRO A O 1
ATOM 765 N N . VAL A 1 101 ? 7.888 -2.878 -2.209 1.00 98.19 101 VAL A N 1
ATOM 766 C CA . VAL A 1 101 ? 9.198 -2.228 -2.329 1.00 98.19 101 VAL A CA 1
ATOM 767 C C . VAL A 1 101 ? 8.945 -0.729 -2.294 1.00 98.19 101 VAL A C 1
ATOM 769 O O . VAL A 1 101 ? 8.122 -0.231 -3.060 1.00 98.19 101 VAL A O 1
ATOM 772 N N . MET A 1 102 ? 9.631 0.008 -1.419 1.00 98.31 102 MET A N 1
ATOM 773 C CA . MET A 1 102 ? 9.404 1.454 -1.317 1.00 98.31 102 MET A CA 1
ATOM 774 C C . MET A 1 102 ? 10.024 2.155 -2.522 1.00 98.31 102 MET A C 1
ATOM 776 O O . MET A 1 102 ? 11.244 2.141 -2.676 1.00 98.31 102 MET A O 1
ATOM 780 N N . GLY A 1 103 ? 9.206 2.785 -3.365 1.00 96.38 103 GLY A N 1
ATOM 781 C CA . GLY A 1 103 ? 9.674 3.353 -4.627 1.00 96.38 103 GLY A CA 1
ATOM 782 C C . GLY A 1 103 ? 10.297 4.733 -4.448 1.00 96.38 103 GLY A C 1
ATOM 783 O O . GLY A 1 103 ? 11.518 4.876 -4.390 1.00 96.38 103 GLY A O 1
ATOM 784 N N . ALA A 1 104 ? 9.456 5.764 -4.321 1.00 93.94 104 ALA A N 1
ATOM 785 C CA . ALA A 1 104 ? 9.911 7.156 -4.209 1.00 93.94 104 ALA A CA 1
ATOM 786 C C . ALA A 1 104 ? 10.762 7.414 -2.949 1.00 93.94 104 ALA A C 1
ATOM 788 O O . ALA A 1 104 ? 11.535 8.365 -2.908 1.00 93.94 104 ALA A O 1
ATOM 789 N N . GLY A 1 105 ? 10.650 6.544 -1.940 1.00 85.12 105 GLY A N 1
ATOM 790 C CA . GLY A 1 105 ? 11.494 6.543 -0.745 1.00 85.12 105 GLY A CA 1
ATOM 791 C C . GLY A 1 105 ? 12.959 6.172 -0.993 1.00 85.12 105 GLY A C 1
ATOM 792 O O . GLY A 1 105 ? 13.728 6.204 -0.034 1.00 85.12 105 GLY A O 1
ATOM 793 N N . GLY A 1 106 ? 13.339 5.827 -2.228 1.00 92.94 106 GLY A N 1
ATOM 794 C CA . GLY A 1 106 ? 14.715 5.523 -2.626 1.00 92.94 106 GLY A CA 1
ATOM 795 C C . GLY A 1 106 ? 14.961 4.058 -2.982 1.00 92.94 106 GLY A C 1
ATOM 796 O O . GLY A 1 106 ? 16.035 3.562 -2.675 1.00 92.94 106 GLY A O 1
ATOM 797 N N . VAL A 1 107 ? 13.981 3.369 -3.583 1.00 95.88 107 VAL A N 1
ATOM 798 C CA . VAL A 1 107 ? 14.071 1.949 -3.989 1.00 95.88 107 VAL A CA 1
ATOM 799 C C . VAL A 1 107 ? 14.560 1.061 -2.837 1.00 95.88 107 VAL A C 1
ATOM 801 O O . VAL A 1 107 ? 15.629 0.459 -2.878 1.00 95.88 107 VAL A O 1
ATOM 804 N N . LYS A 1 108 ? 13.771 1.008 -1.761 1.00 96.81 108 LYS A N 1
ATOM 805 C CA . LYS A 1 108 ? 14.111 0.242 -0.553 1.00 96.81 108 LYS A CA 1
ATOM 806 C C . LYS A 1 108 ? 13.416 -1.111 -0.598 1.00 96.81 108 LYS A C 1
ATOM 808 O O . LYS A 1 108 ? 12.200 -1.194 -0.399 1.00 96.81 108 LYS A O 1
ATOM 813 N N . ILE A 1 109 ? 14.199 -2.144 -0.890 1.00 96.94 109 ILE A N 1
ATOM 814 C CA . ILE A 1 109 ? 13.755 -3.539 -0.916 1.00 96.94 109 ILE A CA 1
ATOM 815 C C . ILE A 1 109 ? 13.802 -4.078 0.522 1.00 96.94 109 ILE A C 1
ATOM 817 O O . ILE A 1 109 ? 14.856 -3.984 1.156 1.00 96.94 109 ILE A O 1
ATOM 821 N N . PRO A 1 110 ? 12.688 -4.597 1.069 1.00 97.81 110 PRO A N 1
ATOM 822 C CA . PRO A 1 110 ? 12.696 -5.189 2.398 1.00 97.81 110 PRO A CA 1
ATOM 823 C C . PRO A 1 110 ? 13.403 -6.552 2.396 1.00 97.81 110 PRO A C 1
ATOM 825 O O . PRO A 1 110 ? 13.361 -7.257 1.387 1.00 97.81 110 PRO A O 1
ATOM 828 N N . PRO A 1 111 ? 13.981 -6.984 3.531 1.00 97.94 111 PRO A N 1
ATOM 829 C CA . PRO A 1 111 ? 14.407 -8.370 3.682 1.00 97.94 111 PRO A CA 1
ATOM 830 C C . PRO A 1 111 ? 13.238 -9.342 3.515 1.00 97.94 111 PRO A C 1
ATOM 832 O O . PRO A 1 111 ? 12.111 -9.047 3.920 1.00 97.94 111 PRO A O 1
ATOM 835 N N . MET A 1 112 ? 13.521 -10.546 3.014 1.00 97.19 112 MET A N 1
ATOM 836 C CA . MET A 1 112 ? 12.497 -11.568 2.750 1.00 97.19 112 MET A CA 1
ATOM 837 C C . MET A 1 112 ? 11.747 -12.043 4.003 1.00 97.19 112 MET A C 1
ATOM 839 O O . MET A 1 112 ? 10.631 -12.538 3.893 1.00 97.19 112 MET A O 1
ATOM 843 N N . SER A 1 113 ? 12.316 -11.861 5.198 1.00 98.25 113 SER A N 1
ATOM 844 C CA . SER A 1 113 ? 11.653 -12.175 6.471 1.00 98.25 113 SER A CA 1
ATOM 845 C C . SER A 1 113 ? 10.596 -11.145 6.893 1.00 98.25 113 SER A C 1
ATOM 847 O O . SER A 1 113 ? 9.771 -11.442 7.754 1.00 98.25 113 SER A O 1
ATOM 849 N N . TYR A 1 114 ? 10.588 -9.943 6.306 1.00 98.81 114 TYR A N 1
ATOM 850 C CA . TYR A 1 114 ? 9.743 -8.835 6.757 1.00 98.81 114 TYR A CA 1
ATOM 851 C C . TYR A 1 114 ? 8.250 -9.074 6.500 1.00 98.81 114 TYR A C 1
ATOM 853 O O . TYR A 1 114 ? 7.443 -9.033 7.428 1.00 98.81 114 TYR A O 1
ATOM 861 N N . TRP A 1 115 ? 7.864 -9.316 5.245 1.00 98.69 115 TRP A N 1
ATOM 862 C CA . TRP A 1 115 ? 6.454 -9.430 4.863 1.00 98.69 115 TRP A CA 1
ATOM 863 C C . TRP A 1 115 ? 5.737 -10.645 5.468 1.00 98.69 115 TRP A C 1
ATOM 865 O O . TRP A 1 115 ? 4.615 -10.458 5.950 1.00 98.69 115 TRP A O 1
ATOM 875 N N . PRO A 1 116 ? 6.342 -11.850 5.532 1.00 98.50 116 PRO A N 1
ATOM 876 C CA . PRO A 1 116 ? 5.750 -12.974 6.257 1.00 98.50 116 PRO A CA 1
ATOM 877 C C . PRO A 1 116 ? 5.454 -12.637 7.725 1.00 98.50 116 PRO A C 1
ATOM 879 O O . PRO A 1 116 ? 4.372 -12.939 8.234 1.00 98.50 116 PRO A O 1
ATOM 882 N N . GLU A 1 117 ? 6.374 -11.939 8.395 1.00 98.81 117 GLU A N 1
ATOM 883 C CA . GLU A 1 117 ? 6.210 -11.575 9.801 1.00 98.81 117 GLU A CA 1
ATOM 884 C C . GLU A 1 117 ? 5.165 -10.466 10.003 1.00 98.81 117 GLU A C 1
ATOM 886 O O . GLU A 1 117 ? 4.315 -10.572 10.889 1.00 98.81 117 GLU A O 1
ATOM 891 N N . VAL A 1 118 ? 5.131 -9.444 9.140 1.00 98.88 118 VAL A N 1
ATOM 892 C CA . VAL A 1 118 ? 4.078 -8.411 9.160 1.00 98.88 118 VAL A CA 1
ATOM 893 C C . VAL A 1 118 ? 2.692 -9.026 8.966 1.00 98.88 118 VAL A C 1
ATOM 895 O O . VAL A 1 118 ? 1.760 -8.660 9.686 1.00 98.88 118 VAL A O 1
ATOM 898 N N . GLN A 1 119 ? 2.542 -9.978 8.039 1.00 98.69 119 GLN A N 1
ATOM 899 C CA . GLN A 1 119 ? 1.279 -10.692 7.833 1.00 98.69 119 GLN A CA 1
ATOM 900 C C . GLN A 1 119 ? 0.862 -11.466 9.084 1.00 98.69 119 GLN A C 1
ATOM 902 O O . GLN A 1 119 ? -0.284 -11.351 9.528 1.00 98.69 119 GLN A O 1
ATOM 907 N N . ARG A 1 120 ? 1.790 -12.219 9.692 1.00 98.81 120 ARG A N 1
ATOM 908 C CA . ARG A 1 120 ? 1.542 -12.951 10.943 1.00 98.81 120 ARG A CA 1
ATOM 909 C C . ARG A 1 120 ? 1.064 -12.008 12.052 1.00 98.81 120 ARG A C 1
ATOM 911 O O . ARG A 1 120 ? 0.090 -12.321 12.738 1.00 98.81 120 ARG A O 1
ATOM 918 N N . ILE A 1 121 ? 1.713 -10.852 12.202 1.00 98.88 121 ILE A N 1
ATOM 919 C CA . ILE A 1 121 ? 1.351 -9.812 13.176 1.00 98.88 121 ILE A CA 1
ATOM 920 C C . ILE A 1 121 ? -0.046 -9.248 12.881 1.00 98.88 121 ILE A C 1
ATOM 922 O O . ILE A 1 121 ? -0.892 -9.224 13.774 1.00 98.88 121 ILE A O 1
ATOM 926 N N . CYS A 1 122 ? -0.327 -8.836 11.641 1.00 98.81 122 CYS A N 1
ATOM 927 C CA . CYS A 1 122 ? -1.622 -8.251 11.280 1.00 98.81 122 CYS A CA 1
ATOM 928 C C . CYS A 1 122 ? -2.775 -9.235 11.523 1.00 98.81 122 CYS A C 1
ATOM 930 O O . CYS A 1 122 ? -3.772 -8.871 12.149 1.00 98.81 122 CYS A O 1
ATOM 932 N N . ARG A 1 123 ? -2.601 -10.507 11.135 1.00 98.62 123 ARG A N 1
ATOM 933 C CA . ARG A 1 123 ? -3.579 -11.578 11.388 1.00 98.62 123 ARG A CA 1
ATOM 934 C C . ARG A 1 123 ? -3.797 -11.813 12.887 1.00 98.62 123 ARG A C 1
ATOM 936 O O . ARG A 1 123 ? -4.942 -11.900 13.322 1.00 98.62 123 ARG A O 1
ATOM 943 N N . LYS A 1 124 ? -2.726 -11.856 13.693 1.00 98.81 124 LYS A N 1
ATOM 944 C CA . LYS A 1 124 ? -2.793 -12.054 15.158 1.00 98.81 124 LYS A CA 1
ATOM 945 C C . LYS A 1 124 ? -3.660 -11.004 15.865 1.00 98.81 124 LYS A C 1
ATOM 947 O O . LYS A 1 124 ? -4.345 -11.343 16.826 1.00 98.81 124 LYS A O 1
ATOM 952 N N . TYR A 1 125 ? -3.626 -9.750 15.414 1.00 98.81 125 TYR A N 1
ATOM 953 C CA . TYR A 1 125 ? -4.312 -8.624 16.067 1.00 98.81 125 TYR A CA 1
ATOM 954 C C . TYR A 1 125 ? -5.569 -8.137 15.336 1.00 98.81 125 TYR A C 1
ATOM 956 O O . TYR A 1 125 ? -6.108 -7.078 15.677 1.00 98.81 125 TYR A O 1
ATOM 964 N N . ASP A 1 126 ? -6.044 -8.897 14.346 1.00 98.62 126 ASP A N 1
ATOM 965 C CA . ASP A 1 126 ? -7.204 -8.540 13.529 1.00 98.62 126 ASP A CA 1
ATOM 966 C C . ASP A 1 126 ? -7.046 -7.154 12.874 1.00 98.62 126 ASP A C 1
ATOM 968 O O . ASP A 1 126 ? -7.875 -6.260 13.035 1.00 98.62 126 ASP A O 1
ATOM 972 N N . ILE A 1 127 ? -5.916 -6.927 12.207 1.00 98.81 127 ILE A N 1
ATOM 973 C CA . ILE A 1 127 ? -5.565 -5.668 11.540 1.00 98.81 127 ILE A CA 1
ATOM 974 C C . ILE A 1 127 ? -5.566 -5.902 10.038 1.00 98.81 127 ILE A C 1
ATOM 976 O O . ILE A 1 127 ? -5.002 -6.889 9.572 1.00 98.81 127 ILE A O 1
ATOM 980 N N . LEU A 1 128 ? -6.169 -4.979 9.288 1.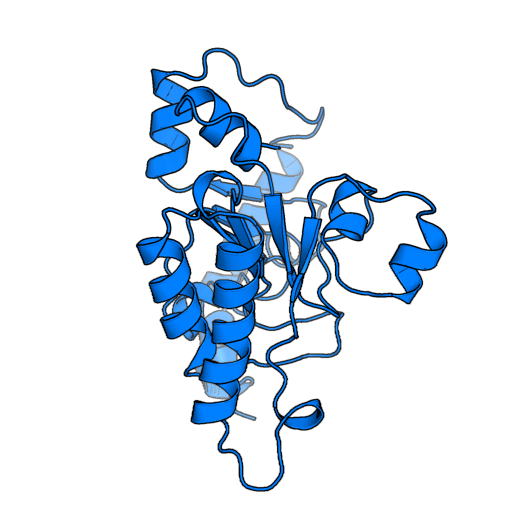00 98.88 128 LEU A N 1
ATOM 981 C CA . LEU A 1 128 ? -6.196 -5.083 7.835 1.00 98.88 128 LEU A CA 1
ATOM 982 C C . LEU A 1 128 ? -4.817 -4.784 7.238 1.00 98.88 128 LEU A C 1
ATOM 984 O O . LEU A 1 128 ? -4.147 -3.831 7.642 1.00 98.88 128 LEU A O 1
ATOM 988 N N . LEU A 1 129 ? -4.421 -5.555 6.235 1.00 98.81 129 LEU A N 1
ATOM 989 C CA . LEU A 1 129 ? -3.201 -5.344 5.475 1.00 98.81 129 LEU A CA 1
ATOM 990 C C . LEU A 1 129 ? -3.514 -4.619 4.161 1.00 98.81 129 LEU A C 1
ATOM 992 O O . LEU A 1 129 ? -4.189 -5.146 3.278 1.00 98.81 129 LEU A O 1
ATOM 996 N N . MET A 1 130 ? -3.023 -3.389 4.025 1.00 98.81 130 MET A N 1
ATOM 997 C CA . MET A 1 130 ? -3.164 -2.577 2.818 1.00 98.81 130 MET A CA 1
ATOM 998 C C . MET A 1 130 ? -1.851 -2.555 2.042 1.00 98.81 130 MET A C 1
ATOM 1000 O O . MET A 1 130 ? -0.839 -2.059 2.540 1.00 98.81 130 MET A O 1
ATOM 1004 N N . LEU A 1 131 ? -1.878 -3.022 0.800 1.00 98.56 131 LEU A N 1
ATOM 1005 C CA . LEU A 1 131 ? -0.716 -2.987 -0.073 1.00 98.56 131 LEU A CA 1
ATOM 1006 C C . LEU A 1 131 ? -0.801 -1.805 -1.039 1.00 98.56 131 LEU A C 1
ATOM 1008 O O . LEU A 1 131 ? -1.817 -1.603 -1.708 1.00 98.56 131 LEU A O 1
ATOM 1012 N N . ASP A 1 132 ? 0.265 -1.015 -1.117 1.00 98.81 132 ASP A N 1
ATOM 1013 C CA . ASP A 1 132 ? 0.409 0.035 -2.125 1.00 98.81 132 ASP A CA 1
ATOM 1014 C C . ASP A 1 132 ? 1.256 -0.483 -3.292 1.00 98.81 132 ASP A C 1
ATOM 1016 O O . ASP A 1 132 ? 2.484 -0.456 -3.268 1.00 98.81 132 ASP A O 1
ATOM 1020 N N . GLU A 1 133 ? 0.578 -0.974 -4.324 1.00 98.81 133 GLU A N 1
ATOM 1021 C CA . GLU A 1 133 ? 1.174 -1.527 -5.543 1.00 98.81 133 GLU A CA 1
ATOM 1022 C C . GLU A 1 133 ? 1.155 -0.514 -6.689 1.00 98.81 133 GLU A C 1
ATOM 1024 O O . GLU A 1 133 ? 1.213 -0.874 -7.865 1.00 98.81 133 GLU A O 1
ATOM 1029 N N . VAL A 1 134 ? 1.074 0.784 -6.378 1.00 98.88 134 VAL A N 1
ATOM 1030 C CA . VAL A 1 134 ? 1.053 1.825 -7.406 1.00 98.88 134 VAL A CA 1
ATOM 1031 C C . VAL A 1 134 ? 2.314 1.770 -8.279 1.00 98.88 134 VAL A C 1
ATOM 1033 O O . VAL A 1 134 ? 2.236 2.105 -9.456 1.00 98.88 134 VAL A O 1
ATOM 1036 N N . ILE A 1 135 ? 3.473 1.386 -7.732 1.00 98.69 135 ILE A N 1
ATOM 1037 C CA . ILE A 1 135 ? 4.723 1.205 -8.501 1.00 98.69 135 ILE A CA 1
ATOM 1038 C C . ILE A 1 135 ? 4.967 -0.258 -8.857 1.00 98.69 135 ILE A C 1
ATOM 1040 O O . ILE A 1 135 ? 5.406 -0.544 -9.969 1.00 98.69 135 ILE A O 1
ATOM 1044 N N . THR A 1 136 ? 4.750 -1.157 -7.903 1.00 98.44 136 THR A N 1
ATOM 1045 C CA . THR A 1 136 ? 5.177 -2.554 -8.005 1.00 98.44 136 THR A CA 1
ATOM 1046 C C . THR A 1 136 ? 4.216 -3.431 -8.808 1.00 98.44 136 THR A C 1
ATOM 1048 O O . THR A 1 136 ? 4.634 -4.474 -9.304 1.00 98.44 136 THR A O 1
ATOM 1051 N N . GLY A 1 137 ? 2.974 -2.985 -9.013 1.00 98.38 137 GLY A N 1
ATOM 1052 C CA . GLY A 1 137 ? 1.998 -3.690 -9.834 1.00 98.38 137 GLY A CA 1
ATOM 1053 C C . GLY A 1 137 ? 2.332 -3.687 -11.329 1.00 98.38 137 GLY A C 1
ATOM 1054 O O . GLY A 1 137 ? 3.061 -2.836 -11.843 1.00 98.38 137 GLY A O 1
ATOM 1055 N N . TYR A 1 1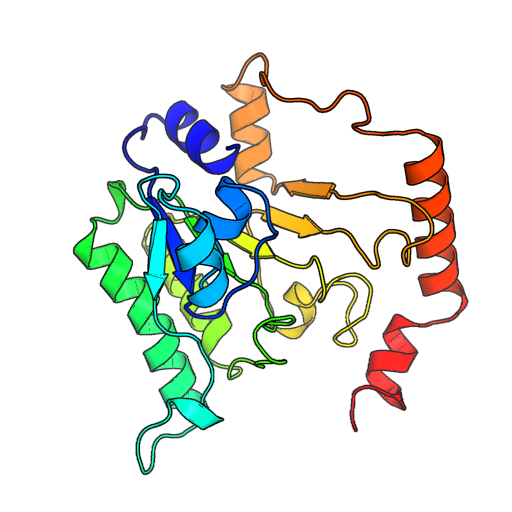38 ? 1.715 -4.630 -12.031 1.00 98.44 138 TYR A N 1
ATOM 1056 C CA . TYR A 1 138 ? 1.814 -4.892 -13.467 1.00 98.44 138 TYR A CA 1
ATOM 1057 C C . TYR A 1 138 ? 3.227 -5.238 -13.954 1.00 98.44 138 TYR A C 1
ATOM 1059 O O . TYR A 1 138 ? 3.677 -4.728 -14.980 1.00 98.44 138 TYR A O 1
ATOM 1067 N N . GLY A 1 139 ? 3.938 -6.109 -13.231 1.00 97.62 139 GLY A N 1
ATOM 1068 C CA . GLY A 1 139 ? 5.164 -6.733 -13.744 1.00 97.62 139 GLY A CA 1
ATOM 1069 C C . GLY A 1 139 ? 6.476 -6.161 -13.230 1.00 97.62 139 GLY A C 1
ATOM 1070 O O . GLY A 1 139 ? 7.532 -6.705 -13.545 1.00 97.62 139 GLY A O 1
ATOM 1071 N N . ARG A 1 140 ? 6.461 -5.068 -12.454 1.00 97.25 140 ARG A N 1
ATOM 1072 C CA . ARG A 1 140 ? 7.691 -4.347 -12.073 1.00 97.25 140 ARG A CA 1
ATOM 1073 C C . ARG A 1 140 ? 8.675 -5.204 -11.272 1.00 97.25 140 ARG A C 1
ATOM 1075 O O . ARG A 1 140 ? 9.873 -4.956 -11.359 1.00 97.25 140 ARG A O 1
ATOM 1082 N N . THR A 1 141 ? 8.182 -6.176 -10.510 1.00 96.25 141 THR A N 1
ATOM 1083 C CA . THR A 1 141 ? 8.992 -7.090 -9.686 1.00 96.25 141 THR A CA 1
ATOM 1084 C C . THR A 1 141 ? 9.124 -8.489 -10.287 1.00 96.25 141 THR A C 1
ATOM 1086 O O . THR A 1 141 ? 9.468 -9.428 -9.577 1.00 96.25 141 THR A O 1
ATOM 1089 N N . GLY A 1 142 ? 8.835 -8.654 -11.583 1.00 96.62 142 GLY A N 1
ATOM 1090 C CA . GLY A 1 142 ? 8.858 -9.963 -12.245 1.00 96.62 142 GLY A CA 1
ATOM 1091 C C . GLY A 1 142 ? 7.614 -10.816 -11.984 1.00 96.62 142 GLY A C 1
ATOM 1092 O O . GLY A 1 142 ? 7.544 -11.947 -12.440 1.00 96.62 142 GLY A O 1
ATOM 1093 N N . GLU A 1 143 ? 6.621 -10.270 -11.289 1.00 97.94 143 GLU A N 1
ATOM 1094 C CA . GLU A 1 143 ? 5.292 -10.853 -11.108 1.00 97.94 143 GLU A CA 1
ATOM 1095 C C . GLU A 1 143 ? 4.230 -9.790 -11.402 1.00 97.94 143 GLU A C 1
ATOM 1097 O O . GLU A 1 143 ? 4.530 -8.590 -11.415 1.00 97.94 143 GLU A O 1
ATOM 1102 N N . TRP A 1 144 ? 2.978 -10.200 -11.623 1.00 98.25 144 TRP A N 1
ATOM 1103 C CA . TRP A 1 144 ? 1.886 -9.256 -11.884 1.00 98.25 144 TRP A CA 1
ATOM 1104 C C . TRP A 1 144 ? 1.709 -8.250 -10.753 1.00 98.25 144 TRP A C 1
ATOM 1106 O O . TRP A 1 144 ? 1.441 -7.084 -11.016 1.00 98.25 144 TRP A O 1
ATOM 1116 N N . PHE A 1 145 ? 1.891 -8.680 -9.513 1.00 98.62 145 PHE A N 1
ATOM 1117 C CA . PHE A 1 145 ? 1.917 -7.823 -8.335 1.00 98.62 145 PHE A CA 1
ATOM 1118 C C . PHE A 1 145 ? 3.052 -8.285 -7.426 1.00 98.62 145 PHE A C 1
ATOM 1120 O O . PHE A 1 145 ? 3.302 -9.486 -7.312 1.00 98.62 145 PHE A O 1
ATOM 1127 N N . ALA A 1 146 ? 3.724 -7.364 -6.737 1.00 98.00 146 ALA A N 1
ATOM 1128 C CA . ALA A 1 146 ? 4.766 -7.746 -5.788 1.00 98.00 146 ALA A CA 1
ATOM 1129 C C . ALA A 1 146 ? 4.220 -8.528 -4.585 1.00 98.00 146 ALA A C 1
ATOM 1131 O O . ALA A 1 146 ? 4.979 -9.237 -3.931 1.00 98.00 146 ALA A O 1
ATOM 1132 N N . ALA A 1 147 ? 2.910 -8.483 -4.338 1.00 98.38 147 ALA A N 1
ATOM 1133 C CA . ALA A 1 147 ? 2.209 -9.422 -3.476 1.00 98.38 147 ALA A CA 1
ATOM 1134 C C . ALA A 1 147 ? 2.584 -10.876 -3.800 1.00 98.38 147 ALA A C 1
ATOM 1136 O O . ALA A 1 147 ? 2.847 -11.645 -2.891 1.00 98.38 147 ALA A O 1
ATOM 1137 N N . GLN A 1 148 ? 2.701 -11.243 -5.078 1.00 98.06 148 GLN A N 1
ATOM 1138 C CA . GLN A 1 148 ? 3.128 -12.586 -5.481 1.00 98.06 148 GLN A CA 1
ATOM 1139 C C . GLN A 1 148 ? 4.628 -12.793 -5.242 1.00 98.06 148 GLN A C 1
ATOM 1141 O O . GLN A 1 148 ? 5.031 -13.842 -4.751 1.00 98.06 148 GLN A O 1
ATOM 1146 N N . THR A 1 149 ? 5.458 -11.782 -5.526 1.00 95.75 149 THR A N 1
ATOM 1147 C CA . THR A 1 149 ? 6.913 -11.831 -5.289 1.00 95.75 149 THR A CA 1
ATOM 1148 C C . THR A 1 149 ? 7.257 -12.094 -3.818 1.00 95.75 149 THR A C 1
ATOM 1150 O O . THR A 1 149 ? 8.205 -12.818 -3.524 1.00 95.75 149 THR A O 1
ATOM 1153 N N . PHE A 1 150 ? 6.505 -11.494 -2.895 1.00 96.94 150 PHE A N 1
ATOM 1154 C CA . PHE A 1 150 ? 6.752 -11.558 -1.451 1.00 96.94 150 PHE A CA 1
ATOM 1155 C C . PHE A 1 150 ? 5.763 -12.457 -0.693 1.00 96.94 150 PHE A C 1
ATOM 1157 O O . PHE A 1 150 ? 5.773 -12.437 0.537 1.00 96.94 150 PHE A O 1
ATOM 1164 N N . ASP A 1 151 ? 4.921 -13.210 -1.407 1.00 97.38 151 ASP A N 1
ATOM 1165 C CA . ASP A 1 151 ? 3.884 -14.086 -0.842 1.00 97.38 151 ASP A CA 1
ATOM 1166 C C . ASP A 1 151 ? 2.989 -13.373 0.195 1.00 97.38 151 ASP A C 1
ATOM 1168 O O . ASP A 1 151 ? 2.904 -13.738 1.370 1.00 97.38 151 ASP A O 1
ATOM 1172 N N . ILE A 1 152 ? 2.382 -12.262 -0.231 1.00 98.19 152 ILE A N 1
ATOM 1173 C CA . ILE A 1 152 ? 1.531 -11.387 0.577 1.00 98.19 152 ILE A CA 1
ATOM 1174 C C . ILE A 1 152 ? 0.066 -11.611 0.222 1.00 98.19 152 ILE A C 1
ATOM 1176 O O . ILE A 1 152 ? -0.328 -11.480 -0.935 1.00 98.19 152 ILE A O 1
ATOM 1180 N N . GLU A 1 153 ? -0.760 -11.816 1.244 1.00 98.00 153 GLU A N 1
ATOM 1181 C CA . GLU A 1 153 ? -2.219 -11.851 1.142 1.00 98.00 153 GLU A CA 1
ATOM 1182 C C . GLU A 1 153 ? -2.824 -10.572 1.752 1.00 98.00 153 GLU A C 1
ATOM 1184 O O . GLU A 1 153 ? -3.147 -10.537 2.945 1.00 98.00 153 GLU A O 1
ATOM 1189 N N . PRO A 1 154 ? -2.933 -9.470 0.987 1.00 98.19 154 PRO A N 1
ATOM 1190 C CA . PRO A 1 154 ? -3.480 -8.220 1.497 1.00 98.19 154 PRO A CA 1
ATOM 1191 C C . PRO A 1 154 ? -5.015 -8.194 1.469 1.00 98.19 154 PRO A C 1
ATOM 1193 O O . PRO A 1 154 ? -5.652 -8.759 0.584 1.00 98.19 154 PRO A O 1
ATOM 1196 N N . ASP A 1 155 ? -5.619 -7.424 2.375 1.00 98.75 155 ASP A N 1
ATOM 1197 C CA . ASP A 1 155 ? -7.057 -7.132 2.345 1.00 98.75 155 ASP A CA 1
ATOM 1198 C C . ASP A 1 155 ? -7.419 -6.103 1.260 1.00 98.75 155 ASP A C 1
ATOM 1200 O O . ASP A 1 155 ? -8.555 -6.056 0.784 1.00 98.75 155 ASP A O 1
ATOM 1204 N N . THR A 1 156 ? -6.471 -5.239 0.878 1.00 98.81 156 THR A N 1
ATOM 1205 C CA . THR A 1 156 ? -6.650 -4.284 -0.226 1.00 98.81 156 THR A CA 1
ATOM 1206 C C . THR A 1 156 ? -5.358 -4.057 -0.997 1.00 98.81 156 THR A C 1
ATOM 1208 O O . THR A 1 156 ? -4.278 -4.051 -0.407 1.00 98.81 156 THR A O 1
ATOM 1211 N N . ILE A 1 157 ? -5.482 -3.774 -2.294 1.00 98.88 157 ILE A N 1
ATOM 1212 C CA . ILE A 1 157 ? -4.370 -3.345 -3.146 1.00 98.88 157 ILE A CA 1
ATOM 1213 C C . ILE A 1 157 ? -4.714 -1.998 -3.781 1.00 98.88 157 ILE A C 1
ATOM 1215 O O . ILE A 1 157 ? -5.700 -1.870 -4.506 1.00 98.88 157 ILE A O 1
ATOM 1219 N N . THR A 1 158 ? -3.882 -0.989 -3.538 1.00 98.81 158 THR A N 1
ATOM 1220 C CA . THR A 1 158 ? -3.942 0.295 -4.249 1.00 98.81 158 THR A CA 1
ATOM 1221 C C . THR A 1 158 ? -3.082 0.209 -5.501 1.00 98.81 158 THR A C 1
ATOM 1223 O O . THR A 1 158 ? -1.929 -0.200 -5.423 1.00 98.81 158 THR A O 1
ATOM 1226 N N . THR A 1 159 ? -3.615 0.600 -6.659 1.00 98.75 159 THR A N 1
ATOM 1227 C CA . THR A 1 159 ? -2.897 0.478 -7.931 1.00 98.75 159 THR A CA 1
ATOM 1228 C C . THR A 1 159 ? -3.205 1.628 -8.897 1.00 98.75 159 THR A C 1
ATOM 1230 O O . THR A 1 159 ? -4.293 2.201 -8.873 1.00 98.75 159 THR A O 1
ATOM 1233 N N . ALA A 1 160 ? -2.225 2.020 -9.716 1.00 98.75 160 ALA A N 1
ATOM 1234 C CA . ALA A 1 160 ? -2.326 3.080 -10.727 1.00 98.75 160 ALA A CA 1
ATOM 1235 C C . ALA A 1 160 ? -1.137 2.958 -11.706 1.00 98.75 160 ALA A C 1
ATOM 1237 O O . ALA A 1 160 ? -0.755 1.843 -12.046 1.00 98.75 160 ALA A O 1
ATOM 1238 N N . LYS A 1 161 ? -0.534 4.079 -12.139 1.00 98.56 161 LYS A N 1
ATOM 1239 C CA . LYS A 1 161 ? 0.688 4.165 -12.971 1.00 98.56 161 LYS A CA 1
ATOM 1240 C C . LYS A 1 161 ? 0.705 3.166 -14.141 1.00 98.56 161 LYS A C 1
ATOM 1242 O O . LYS A 1 161 ? 0.153 3.461 -15.198 1.00 98.56 161 LYS A O 1
ATOM 1247 N N . ALA A 1 162 ? 1.344 2.008 -13.955 1.00 98.38 162 ALA A N 1
ATOM 1248 C CA . ALA A 1 162 ? 1.497 0.974 -14.972 1.00 98.38 162 ALA A CA 1
ATOM 1249 C C . ALA A 1 162 ? 0.170 0.306 -15.374 1.00 98.38 162 ALA A C 1
ATOM 1251 O O . ALA A 1 162 ? 0.121 -0.288 -16.444 1.00 98.38 162 ALA A O 1
ATOM 1252 N N . LEU A 1 163 ? -0.924 0.516 -14.625 1.00 98.75 163 LEU A N 1
ATOM 1253 C CA . LEU A 1 163 ? -2.289 0.131 -15.022 1.00 98.75 163 LEU A CA 1
ATOM 1254 C C . LEU A 1 163 ? -2.647 0.633 -16.429 1.00 98.75 163 LEU A C 1
ATOM 1256 O O . LEU A 1 163 ? -3.324 -0.050 -17.193 1.00 98.75 163 LEU A O 1
ATOM 1260 N N . THR A 1 164 ? -2.173 1.824 -16.787 1.00 98.69 164 THR A N 1
ATOM 1261 C CA . THR A 1 164 ? -2.372 2.427 -18.112 1.00 98.69 164 THR A CA 1
ATOM 1262 C C . THR A 1 164 ? -1.057 2.757 -18.804 1.00 98.69 164 THR A C 1
ATOM 1264 O O . THR A 1 164 ? -1.068 3.468 -19.805 1.00 98.69 164 THR A O 1
ATOM 1267 N N . SER A 1 165 ? 0.084 2.332 -18.250 1.00 98.44 165 SER A N 1
ATOM 1268 C CA . SER A 1 165 ? 1.426 2.765 -18.672 1.00 98.44 165 SER A CA 1
ATOM 1269 C C . SER A 1 165 ? 1.560 4.286 -18.866 1.00 98.44 165 SER A C 1
ATOM 1271 O O . SER A 1 165 ? 2.304 4.754 -19.721 1.00 98.44 165 SER A O 1
ATOM 1273 N N . GLY A 1 166 ? 0.811 5.079 -18.090 1.00 98.12 166 GLY A N 1
ATOM 1274 C CA . GLY A 1 166 ? 0.812 6.543 -18.177 1.00 98.12 166 GLY A CA 1
ATOM 1275 C C . GLY A 1 166 ? 0.031 7.151 -19.352 1.00 98.12 166 GLY A C 1
ATOM 1276 O O . GLY A 1 166 ? -0.013 8.373 -19.457 1.00 98.12 166 GLY A O 1
ATOM 1277 N N . TYR A 1 167 ? -0.626 6.351 -20.201 1.00 98.56 167 TYR A N 1
ATOM 1278 C CA . TYR A 1 167 ? -1.377 6.851 -21.365 1.00 98.56 167 TYR A CA 1
ATOM 1279 C C . TYR A 1 167 ? -2.652 7.616 -20.987 1.00 98.56 167 TYR A C 1
ATOM 1281 O O . TYR A 1 167 ? -3.058 8.541 -21.692 1.00 98.56 167 TYR A O 1
ATOM 1289 N N . GLN A 1 168 ? -3.302 7.223 -19.889 1.00 98.38 168 GLN A N 1
ATOM 1290 C CA . GLN A 1 168 ? -4.471 7.900 -19.323 1.00 98.38 168 GLN A CA 1
ATOM 1291 C C . GLN A 1 168 ? -4.439 7.829 -17.792 1.00 98.38 168 GLN A C 1
ATOM 1293 O O . GLN A 1 168 ? -4.038 6.797 -17.249 1.00 98.38 168 GLN A O 1
ATOM 1298 N N . PRO A 1 169 ? -4.881 8.873 -17.069 1.00 98.50 169 PRO A N 1
ATOM 1299 C CA . PRO A 1 169 ? -5.024 8.807 -15.621 1.00 98.50 169 PRO A CA 1
ATOM 1300 C C . PRO A 1 169 ? -6.065 7.756 -15.228 1.00 98.50 169 PRO A C 1
ATOM 1302 O O . PRO A 1 169 ? -7.251 7.897 -15.522 1.00 98.50 169 PRO A O 1
ATOM 1305 N N . LEU A 1 170 ? -5.620 6.709 -14.541 1.00 98.75 170 LEU A N 1
ATOM 1306 C CA . LEU A 1 170 ? -6.493 5.718 -13.932 1.00 98.75 170 LEU A CA 1
ATOM 1307 C C . LEU A 1 170 ? -5.832 5.168 -12.673 1.00 98.75 170 LEU A C 1
ATOM 1309 O O . LEU A 1 170 ? -4.625 4.919 -12.639 1.00 98.75 170 LEU A O 1
ATOM 1313 N N . SER A 1 171 ? -6.644 4.962 -11.647 1.00 98.62 171 SER A N 1
ATOM 1314 C CA . SER A 1 171 ? -6.285 4.203 -10.460 1.00 98.62 171 SER A CA 1
ATOM 1315 C C . SER A 1 171 ? -7.422 3.255 -10.106 1.00 98.62 171 SER A C 1
ATOM 1317 O O . SER A 1 171 ? -8.566 3.454 -10.519 1.00 98.62 171 SER A O 1
ATOM 1319 N N . ALA A 1 172 ? -7.100 2.226 -9.334 1.00 98.50 172 ALA A N 1
ATOM 1320 C CA . ALA A 1 172 ? -8.065 1.304 -8.770 1.00 98.50 172 ALA A CA 1
ATOM 1321 C C . ALA A 1 172 ? -7.683 0.962 -7.326 1.00 98.50 172 ALA A C 1
ATOM 1323 O O . ALA A 1 172 ? -6.513 1.004 -6.936 1.00 98.50 172 ALA A O 1
ATOM 1324 N N . LEU A 1 173 ? -8.698 0.627 -6.538 1.00 98.56 173 LEU A N 1
ATOM 1325 C CA . LEU A 1 173 ? -8.546 -0.024 -5.247 1.00 98.56 173 LEU A CA 1
ATOM 1326 C C . LEU A 1 173 ? -9.167 -1.411 -5.387 1.00 98.56 173 LEU A C 1
ATOM 1328 O O . LEU A 1 173 ? -10.382 -1.520 -5.546 1.00 98.56 173 LEU A O 1
ATOM 1332 N N . LEU A 1 174 ? -8.338 -2.448 -5.355 1.00 98.62 174 LEU A N 1
ATOM 1333 C CA . LEU A 1 174 ? -8.804 -3.827 -5.275 1.00 98.62 174 LEU A CA 1
ATOM 1334 C C . LEU A 1 174 ? -9.144 -4.110 -3.811 1.00 98.62 174 LEU A C 1
ATOM 1336 O O . LEU A 1 174 ? -8.364 -3.768 -2.917 1.00 98.62 174 LEU A O 1
ATOM 1340 N N . VAL A 1 175 ? -10.318 -4.683 -3.564 1.00 98.44 175 VAL A N 1
ATOM 1341 C CA . VAL A 1 175 ? -10.864 -4.897 -2.219 1.00 98.44 175 VAL A CA 1
ATOM 1342 C C . VAL A 1 175 ? -11.152 -6.381 -2.054 1.00 98.44 175 VAL A C 1
ATOM 1344 O O . VAL A 1 175 ? -11.891 -6.942 -2.856 1.00 98.44 175 VAL A O 1
ATOM 1347 N N . GLY A 1 176 ? -10.562 -7.001 -1.033 1.00 98.25 176 GLY A N 1
ATOM 1348 C CA . GLY A 1 176 ? -10.775 -8.411 -0.730 1.00 98.25 176 GLY A CA 1
ATOM 1349 C C . GLY A 1 176 ? -12.174 -8.699 -0.183 1.00 98.25 176 GLY A C 1
ATOM 1350 O O . GLY A 1 176 ? -12.836 -7.824 0.390 1.00 98.25 176 GLY A O 1
ATOM 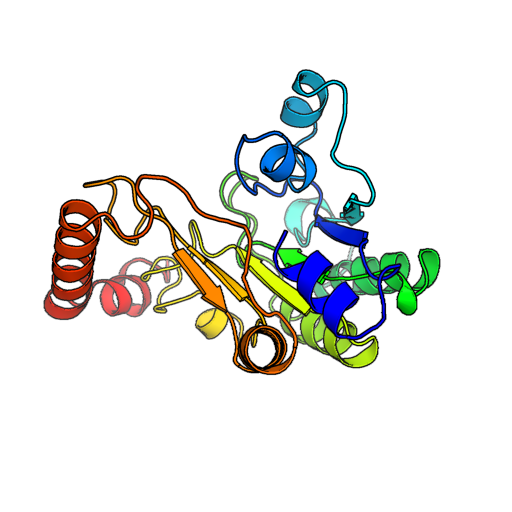1351 N N . ASP A 1 177 ? -12.589 -9.958 -0.317 1.00 97.88 177 ASP A N 1
ATOM 1352 C CA . ASP A 1 177 ? -13.944 -10.429 -0.004 1.00 97.88 177 ASP A CA 1
ATOM 1353 C C . ASP A 1 177 ? -14.389 -10.080 1.411 1.00 97.88 177 ASP A C 1
ATOM 1355 O O . ASP A 1 177 ? -15.526 -9.666 1.612 1.00 97.88 177 ASP A O 1
ATOM 1359 N N . ARG A 1 178 ? -13.479 -10.160 2.387 1.00 96.56 178 ARG A N 1
ATOM 1360 C CA . ARG A 1 178 ? -13.757 -9.805 3.783 1.00 96.56 178 ARG A CA 1
ATOM 1361 C C . ARG A 1 178 ? -14.357 -8.403 3.914 1.00 96.56 178 ARG A C 1
ATOM 1363 O O . ARG A 1 178 ? -15.331 -8.211 4.635 1.00 96.56 178 ARG A O 1
ATOM 1370 N N . ILE A 1 179 ? -13.769 -7.415 3.240 1.00 98.31 179 ILE A N 1
ATOM 1371 C CA . ILE A 1 179 ? -14.243 -6.030 3.321 1.00 98.31 179 ILE A CA 1
ATOM 1372 C C . ILE A 1 179 ? -15.446 -5.824 2.398 1.00 98.31 179 ILE A C 1
ATOM 1374 O O . ILE A 1 179 ? -16.397 -5.139 2.778 1.00 98.31 179 ILE A O 1
ATOM 1378 N N . ALA A 1 180 ? -15.413 -6.414 1.200 1.00 97.69 180 ALA A N 1
ATOM 1379 C CA . ALA A 1 180 ? -16.498 -6.307 0.232 1.00 97.69 180 ALA A CA 1
ATOM 1380 C C . ALA A 1 180 ? -17.819 -6.866 0.790 1.00 97.69 180 ALA A C 1
ATOM 1382 O O . ALA A 1 180 ? -18.839 -6.185 0.710 1.00 97.69 180 ALA A O 1
ATOM 1383 N N . ALA A 1 181 ? -17.790 -8.041 1.427 1.00 97.69 181 ALA A N 1
ATOM 1384 C CA . ALA A 1 181 ? -18.951 -8.668 2.053 1.00 97.69 181 ALA A CA 1
ATOM 1385 C C . ALA A 1 181 ? -19.565 -7.768 3.133 1.00 97.69 181 ALA A C 1
ATOM 1387 O O . ALA A 1 181 ? -20.750 -7.456 3.062 1.00 97.69 181 ALA A O 1
ATOM 1388 N N . THR A 1 182 ? -18.760 -7.237 4.062 1.00 97.94 182 THR A N 1
ATOM 1389 C CA . THR A 1 182 ? -19.244 -6.290 5.083 1.00 97.94 182 THR A CA 1
ATOM 1390 C C . THR A 1 182 ? -19.893 -5.050 4.464 1.00 97.94 182 THR A C 1
ATOM 1392 O O . THR A 1 182 ? -20.932 -4.595 4.944 1.00 97.94 182 THR A O 1
ATOM 1395 N N . LEU A 1 183 ? -19.309 -4.485 3.402 1.00 96.62 183 LEU A N 1
ATOM 1396 C CA . LEU A 1 183 ? -19.881 -3.318 2.723 1.00 96.62 183 LEU A CA 1
ATOM 1397 C C . LEU A 1 183 ? -21.228 -3.643 2.064 1.00 96.62 183 LEU A C 1
ATOM 1399 O O . LEU A 1 183 ? -22.153 -2.843 2.173 1.00 96.62 183 LEU A O 1
ATOM 1403 N N . VAL A 1 184 ? -21.354 -4.804 1.419 1.00 96.25 184 VAL A N 1
ATOM 1404 C CA . VAL A 1 184 ? -22.596 -5.236 0.758 1.00 96.25 184 VAL A CA 1
ATOM 1405 C C . VAL A 1 184 ? -23.687 -5.572 1.776 1.00 96.25 184 VAL A C 1
ATOM 1407 O O . VAL A 1 184 ? -24.830 -5.157 1.609 1.00 96.25 184 VAL A O 1
ATOM 1410 N N . GLU A 1 185 ? -23.344 -6.297 2.839 1.00 96.69 185 GLU A N 1
ATOM 1411 C CA . GLU A 1 185 ? -24.309 -6.798 3.823 1.00 96.69 185 GLU A CA 1
ATOM 1412 C C . GLU A 1 185 ? -24.751 -5.728 4.826 1.00 96.69 185 GLU A C 1
ATOM 1414 O O . GLU A 1 185 ? -25.912 -5.702 5.235 1.00 96.69 185 GLU A O 1
ATOM 1419 N N . LYS A 1 186 ? -23.825 -4.856 5.248 1.00 96.62 186 LYS A N 1
ATOM 1420 C CA . LYS A 1 186 ? -24.039 -3.913 6.359 1.00 96.62 186 LYS A CA 1
ATOM 1421 C C . LYS A 1 186 ? -23.920 -2.446 5.947 1.00 96.62 186 LYS A C 1
ATOM 1423 O O . LYS A 1 186 ? -24.349 -1.577 6.701 1.00 96.62 186 LYS A O 1
ATOM 1428 N N . GLY A 1 187 ? -23.308 -2.149 4.799 1.00 91.50 187 GLY A N 1
ATOM 1429 C CA . GLY A 1 187 ? -22.857 -0.798 4.452 1.00 91.50 187 GLY A CA 1
ATOM 1430 C C . GLY A 1 187 ? -23.912 0.132 3.863 1.00 91.50 187 GLY A C 1
ATOM 1431 O O . GLY A 1 187 ? -23.726 1.347 3.916 1.00 91.50 187 GLY A O 1
ATOM 1432 N N . GLY A 1 188 ? -25.013 -0.404 3.327 1.00 92.06 188 GLY A N 1
ATOM 1433 C CA . GLY A 1 188 ? -25.995 0.405 2.603 1.00 92.06 188 GLY A CA 1
ATOM 1434 C C . GLY A 1 188 ? -25.339 1.188 1.458 1.00 92.06 188 GLY A C 1
ATOM 1435 O O . GLY A 1 188 ? -24.532 0.647 0.703 1.00 92.06 188 GLY A O 1
ATOM 1436 N N . GLU A 1 189 ? -25.665 2.475 1.324 1.00 92.62 189 GLU A N 1
ATOM 1437 C CA . GLU A 1 189 ? -25.022 3.343 0.334 1.00 92.62 189 GLU A CA 1
ATOM 1438 C C . GLU A 1 189 ? -23.610 3.764 0.763 1.00 92.62 189 GLU A C 1
ATOM 1440 O O . GLU A 1 189 ? -23.406 4.463 1.762 1.00 92.62 189 GLU A O 1
ATOM 1445 N N . PHE A 1 190 ? -22.611 3.420 -0.053 1.00 93.69 190 PHE A N 1
ATOM 1446 C CA . PHE A 1 190 ? -21.251 3.904 0.148 1.00 93.69 190 PHE A CA 1
ATOM 1447 C C . PHE A 1 190 ? -21.079 5.309 -0.440 1.00 93.69 190 PHE A C 1
ATOM 1449 O O . PHE A 1 190 ? -20.812 5.484 -1.627 1.00 93.69 190 PHE A O 1
ATOM 1456 N N . ASN A 1 191 ? -21.191 6.323 0.422 1.00 93.44 191 ASN A N 1
ATOM 1457 C CA . ASN A 1 191 ? -21.093 7.745 0.069 1.00 93.44 191 ASN A CA 1
ATOM 1458 C C . ASN A 1 191 ? -19.660 8.180 -0.299 1.00 93.44 191 ASN A C 1
ATOM 1460 O O . ASN A 1 191 ? -18.957 8.900 0.428 1.00 93.44 191 ASN A O 1
ATOM 1464 N N . HIS A 1 192 ? -19.190 7.707 -1.447 1.00 95.19 192 HIS A N 1
ATOM 1465 C CA . HIS A 1 192 ? -17.890 8.016 -2.012 1.00 95.19 192 HIS A CA 1
ATOM 1466 C C . HIS A 1 192 ? -17.903 7.807 -3.524 1.00 95.19 192 HIS A C 1
ATOM 1468 O O . HIS A 1 192 ? -18.318 6.768 -4.019 1.00 95.19 192 HIS A O 1
ATOM 1474 N N . GLY A 1 193 ? -17.370 8.778 -4.251 1.00 93.19 193 GLY A N 1
ATOM 1475 C CA . GLY A 1 193 ? -17.183 8.673 -5.685 1.00 93.19 193 GLY A CA 1
ATOM 1476 C C . GLY A 1 193 ? -16.404 9.870 -6.200 1.00 93.19 193 GLY A C 1
ATOM 1477 O O . GLY A 1 193 ? -16.369 10.928 -5.568 1.00 93.19 193 GLY A O 1
ATOM 1478 N N . TYR A 1 194 ? -15.774 9.681 -7.350 1.00 96.81 194 TYR A N 1
ATOM 1479 C CA . TYR A 1 194 ? -15.202 10.752 -8.153 1.00 96.81 194 TYR A CA 1
ATOM 1480 C C . TYR A 1 194 ? -16.037 10.858 -9.427 1.00 96.81 194 TYR A C 1
ATOM 1482 O O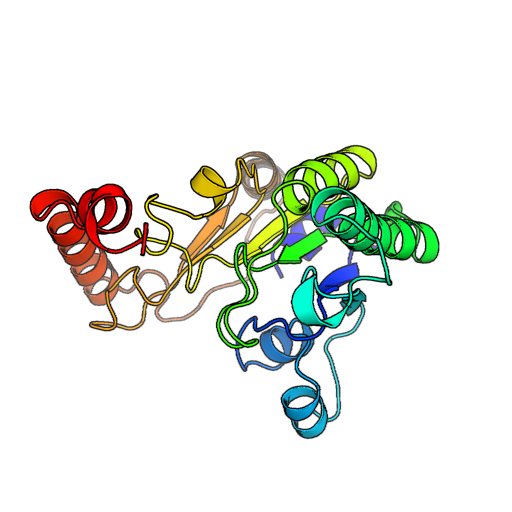 . TYR A 1 194 ? -16.452 9.827 -9.951 1.00 96.81 194 TYR A O 1
ATOM 1490 N N . THR A 1 195 ? -16.244 12.063 -9.966 1.00 98.12 195 THR A N 1
ATOM 1491 C CA . THR A 1 195 ? -17.003 12.260 -11.221 1.00 98.12 195 THR A CA 1
ATOM 1492 C C . THR A 1 195 ? -16.479 11.389 -12.365 1.00 98.12 195 THR A C 1
ATOM 1494 O O . THR A 1 195 ? -17.251 10.916 -13.188 1.00 98.12 195 THR A O 1
ATOM 1497 N N . TYR A 1 196 ? -15.165 11.151 -12.395 1.00 98.00 196 TYR A N 1
ATOM 1498 C CA . TYR A 1 196 ? -14.491 10.347 -13.416 1.00 98.00 196 TYR A CA 1
ATOM 1499 C C . TYR A 1 196 ? -14.162 8.916 -12.958 1.00 98.00 196 TYR A C 1
ATOM 1501 O O . TYR A 1 196 ? -13.347 8.242 -13.587 1.00 98.00 196 TYR A O 1
ATOM 1509 N N . ALA A 1 197 ? -14.758 8.435 -11.862 1.00 97.25 197 ALA A N 1
ATOM 1510 C CA . ALA A 1 197 ? -14.620 7.037 -11.468 1.00 97.25 197 ALA A CA 1
ATOM 1511 C C . ALA A 1 197 ? -15.200 6.132 -12.570 1.00 97.25 197 ALA A C 1
ATOM 1513 O O . ALA A 1 197 ? -16.316 6.353 -13.030 1.00 97.25 197 ALA A O 1
ATOM 1514 N N . GLY A 1 198 ? -14.426 5.137 -13.015 1.00 97.69 198 GLY A N 1
ATOM 1515 C CA . GLY A 1 198 ? -14.830 4.260 -14.119 1.00 97.69 198 GLY A CA 1
ATOM 1516 C C . GLY A 1 198 ? -14.868 4.948 -15.489 1.00 97.69 198 GLY A C 1
ATOM 1517 O O . GLY A 1 198 ? -15.656 4.548 -16.344 1.00 97.69 198 GLY A O 1
ATOM 1518 N N . HIS A 1 199 ? -14.054 5.992 -15.711 1.00 98.69 199 HIS A N 1
ATOM 1519 C CA . HIS A 1 199 ? -14.042 6.725 -16.980 1.00 98.69 199 HIS A CA 1
ATOM 1520 C C . HIS A 1 199 ? -13.808 5.778 -18.178 1.00 98.69 199 HIS A C 1
ATOM 1522 O O . HIS A 1 199 ? -12.733 5.176 -18.278 1.00 98.69 199 HIS A O 1
ATOM 1528 N N . PRO A 1 200 ? -14.735 5.700 -19.152 1.00 98.50 200 PRO A N 1
ATOM 1529 C CA . PRO A 1 200 ? -14.735 4.645 -20.169 1.00 98.50 200 PRO A CA 1
ATOM 1530 C C . PRO A 1 200 ? -13.474 4.640 -21.040 1.00 98.50 200 PRO A C 1
ATOM 1532 O O . PRO A 1 200 ? -12.916 3.580 -21.311 1.00 98.50 200 PRO A O 1
ATOM 1535 N N . VAL A 1 201 ? -12.963 5.816 -21.424 1.00 98.69 201 VAL A N 1
ATOM 1536 C CA . VAL A 1 201 ? -11.713 5.920 -22.206 1.00 98.69 201 VAL A CA 1
ATOM 1537 C C . VAL A 1 201 ? -10.501 5.426 -21.414 1.00 98.69 201 VAL A C 1
ATOM 1539 O O . VAL A 1 201 ? -9.668 4.708 -21.959 1.00 98.69 201 VAL A O 1
ATOM 1542 N N . ALA A 1 202 ? -10.403 5.765 -20.126 1.00 98.69 202 ALA A N 1
ATOM 1543 C CA . ALA A 1 202 ? -9.286 5.338 -19.294 1.00 98.69 202 ALA A CA 1
ATOM 1544 C C . ALA A 1 202 ? -9.321 3.817 -19.081 1.00 98.69 202 ALA A C 1
ATOM 1546 O O . ALA A 1 202 ? -8.287 3.163 -19.186 1.00 98.69 202 ALA A O 1
ATOM 1547 N N . CYS A 1 203 ? -10.513 3.243 -18.878 1.00 98.75 203 CYS A N 1
ATOM 1548 C CA . CYS A 1 203 ? -10.707 1.795 -18.803 1.00 98.75 203 CYS A CA 1
ATOM 1549 C C . CYS A 1 203 ? -10.358 1.086 -20.121 1.00 98.75 203 CYS A C 1
ATOM 1551 O O . CYS A 1 203 ? -9.672 0.069 -20.091 1.00 98.75 203 CYS A O 1
ATOM 1553 N N . ALA A 1 204 ? -10.759 1.625 -21.278 1.00 98.81 204 ALA A N 1
ATOM 1554 C CA . ALA A 1 204 ? -10.395 1.057 -22.579 1.00 98.81 204 ALA A CA 1
ATOM 1555 C C . ALA A 1 204 ? -8.873 1.065 -22.809 1.00 98.81 204 ALA A C 1
ATOM 1557 O O . ALA A 1 204 ? -8.306 0.077 -23.277 1.00 98.81 204 ALA A O 1
ATOM 1558 N N . VAL A 1 205 ? -8.199 2.153 -22.423 1.00 98.81 205 VAL A N 1
ATOM 1559 C CA . VAL A 1 205 ? -6.733 2.249 -22.460 1.00 98.81 205 VAL A CA 1
ATOM 1560 C C . VAL A 1 205 ? -6.087 1.237 -21.516 1.00 98.81 205 VAL A C 1
ATOM 1562 O O . VAL A 1 205 ? -5.129 0.582 -21.912 1.00 98.81 205 VAL A O 1
ATOM 1565 N N . ALA A 1 206 ? -6.616 1.067 -20.302 1.00 98.81 206 ALA A N 1
ATOM 1566 C CA . ALA A 1 206 ? -6.113 0.074 -19.357 1.00 98.81 206 ALA A CA 1
ATOM 1567 C C . ALA A 1 206 ? -6.234 -1.352 -19.908 1.00 98.81 206 ALA A C 1
ATOM 1569 O O . ALA A 1 206 ? -5.252 -2.085 -19.900 1.00 98.81 206 ALA A O 1
ATOM 1570 N N . LEU A 1 207 ? -7.392 -1.722 -20.467 1.00 98.81 207 LEU A N 1
ATOM 1571 C CA . LEU A 1 207 ? -7.587 -3.032 -21.096 1.00 98.81 207 LEU A CA 1
ATOM 1572 C C . LEU A 1 207 ? -6.580 -3.268 -22.223 1.00 98.81 207 LEU A C 1
ATOM 1574 O O . LEU A 1 207 ? -5.943 -4.318 -22.269 1.00 98.81 207 LEU A O 1
ATOM 1578 N N . LYS A 1 208 ? -6.381 -2.272 -23.098 1.00 98.88 208 LYS A N 1
ATOM 1579 C CA . LYS A 1 208 ? -5.407 -2.406 -24.185 1.00 98.88 208 LYS A CA 1
ATOM 1580 C C . LYS A 1 208 ? -3.969 -2.495 -23.672 1.00 98.88 208 LYS A C 1
ATOM 1582 O O . LYS A 1 208 ? -3.168 -3.228 -24.240 1.00 98.88 208 LYS A O 1
ATOM 1587 N N . ASN A 1 209 ? -3.641 -1.765 -22.611 1.00 98.88 209 ASN A N 1
ATOM 1588 C CA . ASN A 1 209 ? -2.339 -1.832 -21.960 1.00 98.88 209 ASN A CA 1
ATOM 1589 C C . ASN A 1 209 ? -2.072 -3.220 -21.354 1.00 98.88 209 ASN A C 1
ATOM 1591 O O . ASN A 1 209 ? -1.008 -3.782 -21.595 1.00 98.88 209 ASN A O 1
ATOM 1595 N N . LEU A 1 210 ? -3.038 -3.794 -20.631 1.00 98.75 210 LEU A N 1
ATOM 1596 C CA . LEU A 1 210 ? -2.916 -5.139 -20.058 1.00 98.75 210 LEU A CA 1
ATOM 1597 C C . LEU A 1 210 ? -2.733 -6.200 -21.153 1.00 98.75 210 LEU A C 1
ATOM 1599 O O . LEU A 1 210 ? -1.812 -7.005 -21.063 1.00 98.75 210 LEU A O 1
ATOM 1603 N N . GLU A 1 211 ? -3.511 -6.119 -22.238 1.00 98.81 211 GLU A N 1
ATOM 1604 C CA . GLU A 1 211 ? -3.352 -7.000 -23.405 1.00 98.81 211 GLU A CA 1
ATOM 1605 C C . GLU A 1 211 ? -1.936 -6.911 -24.007 1.00 98.81 211 GLU A C 1
ATOM 1607 O O . GLU A 1 211 ? -1.371 -7.915 -24.428 1.00 98.81 211 GLU A O 1
ATOM 1612 N N . ILE A 1 212 ? -1.338 -5.714 -24.061 1.00 98.81 212 ILE A N 1
ATOM 1613 C CA . ILE A 1 212 ? 0.037 -5.526 -24.552 1.00 98.81 212 ILE A CA 1
ATOM 1614 C C . ILE A 1 212 ? 1.051 -6.169 -23.599 1.00 98.81 212 ILE A C 1
ATOM 1616 O O . ILE A 1 212 ? 1.943 -6.877 -24.066 1.00 98.81 212 ILE A O 1
ATOM 1620 N N . ILE A 1 213 ? 0.905 -5.951 -22.286 1.00 98.69 213 ILE A N 1
ATOM 1621 C CA . ILE A 1 213 ? 1.775 -6.545 -21.257 1.00 98.69 213 ILE A CA 1
ATOM 1622 C C . ILE A 1 213 ? 1.786 -8.075 -21.383 1.00 98.69 213 ILE A C 1
ATOM 1624 O O . ILE A 1 213 ? 2.863 -8.675 -21.350 1.00 98.69 213 ILE A O 1
ATOM 1628 N N . GLU A 1 214 ? 0.613 -8.684 -21.580 1.00 98.56 214 GLU A N 1
ATOM 1629 C CA . GLU A 1 214 ? 0.446 -10.124 -21.808 1.00 98.56 214 GLU A CA 1
ATOM 1630 C C . GLU A 1 214 ? 1.059 -10.568 -23.139 1.00 98.56 214 GLU A C 1
ATOM 1632 O O . GLU A 1 214 ? 1.932 -11.435 -23.166 1.00 98.56 214 GLU A O 1
ATOM 1637 N N . ARG A 1 215 ? 0.633 -9.958 -24.253 1.00 98.69 215 ARG A N 1
ATOM 1638 C CA . ARG A 1 215 ? 1.028 -10.360 -25.613 1.00 98.69 215 ARG A CA 1
ATOM 1639 C C . ARG A 1 215 ? 2.536 -10.278 -25.839 1.00 98.69 215 ARG A C 1
ATOM 1641 O O . ARG A 1 215 ? 3.082 -11.074 -26.598 1.00 98.69 215 ARG A O 1
ATOM 1648 N N . GLU A 1 216 ? 3.203 -9.303 -25.228 1.00 98.50 216 GLU A N 1
ATOM 1649 C CA . GLU A 1 216 ? 4.646 -9.084 -25.382 1.00 98.50 216 GLU A CA 1
ATOM 1650 C C . GLU A 1 216 ? 5.486 -9.777 -24.298 1.00 98.50 216 GLU A C 1
ATOM 1652 O O . GLU A 1 216 ? 6.719 -9.677 -24.326 1.00 98.50 216 GLU A O 1
ATOM 1657 N N . GLY A 1 217 ? 4.838 -10.487 -23.363 1.00 98.12 217 GLY A N 1
ATOM 1658 C CA . GLY A 1 217 ? 5.498 -11.221 -22.285 1.00 98.12 217 GLY A CA 1
ATOM 1659 C C . GLY A 1 217 ? 6.332 -10.310 -21.385 1.00 98.12 217 GLY A C 1
ATOM 1660 O O . GLY A 1 217 ? 7.454 -10.659 -21.020 1.00 98.12 217 GLY A O 1
ATOM 1661 N N . LEU A 1 218 ? 5.837 -9.105 -21.074 1.00 98.44 218 LEU A N 1
ATOM 1662 C CA . LEU A 1 218 ? 6.652 -8.095 -20.390 1.00 98.44 218 LEU A CA 1
ATOM 1663 C C . LEU A 1 218 ? 6.976 -8.490 -18.946 1.00 98.44 218 LEU A C 1
ATOM 1665 O O . LEU A 1 218 ? 8.094 -8.252 -18.497 1.00 98.44 218 LEU A O 1
ATOM 1669 N N . VAL A 1 219 ? 6.035 -9.130 -18.242 1.00 98.25 219 VAL A N 1
ATOM 1670 C CA . VAL A 1 219 ? 6.261 -9.646 -16.880 1.00 98.25 219 VAL A CA 1
ATOM 1671 C C . VAL A 1 219 ? 7.363 -10.709 -16.889 1.00 98.25 219 VAL A C 1
ATOM 1673 O O . VAL A 1 219 ? 8.334 -10.594 -16.143 1.00 98.25 219 VAL A O 1
ATOM 1676 N N . ASP A 1 220 ? 7.273 -11.682 -17.801 1.00 97.69 220 ASP A N 1
ATOM 1677 C CA . ASP A 1 220 ? 8.267 -12.751 -17.937 1.00 97.69 220 ASP A CA 1
ATOM 1678 C C . ASP A 1 220 ? 9.642 -12.218 -18.341 1.00 97.69 220 ASP A C 1
ATOM 1680 O O . ASP A 1 220 ? 10.664 -12.719 -17.872 1.00 97.69 220 ASP A O 1
ATOM 1684 N N . ARG A 1 221 ? 9.692 -11.181 -19.184 1.00 97.81 221 ARG A N 1
ATOM 1685 C CA . ARG A 1 221 ? 10.951 -10.516 -19.534 1.00 97.81 221 ARG A CA 1
ATOM 1686 C C . ARG A 1 221 ? 11.577 -9.838 -18.321 1.00 97.81 221 ARG A C 1
ATOM 1688 O O . ARG A 1 221 ? 12.780 -9.963 -18.118 1.00 97.81 221 ARG A O 1
ATOM 1695 N N . VAL A 1 222 ? 10.783 -9.167 -17.483 1.00 97.50 222 VAL A N 1
ATOM 1696 C CA . VAL A 1 222 ? 11.307 -8.617 -16.225 1.00 97.50 222 VAL A CA 1
ATOM 1697 C C . VAL A 1 222 ? 11.827 -9.736 -15.330 1.00 97.50 222 VAL A C 1
ATOM 1699 O O . VAL A 1 222 ? 12.933 -9.626 -14.817 1.00 97.50 222 VAL A O 1
ATOM 1702 N N . LYS A 1 223 ? 11.083 -10.834 -15.187 1.00 96.75 223 LYS A N 1
ATOM 1703 C CA . LYS A 1 223 ? 11.471 -11.957 -14.329 1.00 96.75 223 LYS A CA 1
ATOM 1704 C C . LYS A 1 223 ? 12.763 -12.649 -14.767 1.00 96.75 223 LYS A C 1
ATOM 1706 O O . LYS A 1 223 ? 13.582 -12.987 -13.920 1.00 96.75 223 LYS A O 1
ATOM 1711 N N . ASN A 1 224 ? 12.927 -12.882 -16.068 1.00 96.88 224 ASN A N 1
ATOM 1712 C CA . ASN A 1 224 ? 13.949 -13.794 -16.587 1.00 96.88 224 ASN A CA 1
ATOM 1713 C C . ASN A 1 224 ? 15.132 -13.100 -17.277 1.00 96.88 224 ASN A C 1
ATOM 1715 O O . ASN A 1 224 ? 16.171 -13.732 -17.439 1.00 96.88 224 ASN A O 1
ATOM 1719 N N . ASP A 1 225 ? 14.978 -11.844 -17.705 1.00 94.75 225 ASP A N 1
ATOM 1720 C CA . ASP A 1 225 ? 15.994 -11.112 -18.474 1.00 94.75 225 ASP A CA 1
ATOM 1721 C C . ASP A 1 225 ? 16.448 -9.852 -17.732 1.00 94.75 225 ASP A C 1
ATOM 1723 O O . ASP A 1 225 ? 17.602 -9.757 -17.341 1.00 94.75 225 ASP A O 1
ATOM 1727 N N . THR A 1 226 ? 15.557 -8.897 -17.448 1.00 92.12 226 THR A N 1
ATOM 1728 C CA . THR A 1 226 ? 16.012 -7.573 -16.975 1.00 92.12 226 THR A CA 1
ATOM 1729 C C . THR A 1 226 ? 16.074 -7.399 -15.458 1.00 92.12 226 THR A C 1
ATOM 1731 O O . THR A 1 226 ? 16.765 -6.504 -14.996 1.00 92.12 226 THR A O 1
ATOM 1734 N N . GLY A 1 227 ? 15.294 -8.159 -14.688 1.00 86.25 227 GLY A N 1
ATOM 1735 C CA . GLY A 1 227 ? 15.193 -8.043 -13.227 1.00 86.25 227 GLY A CA 1
ATOM 1736 C C . GLY A 1 227 ? 16.247 -8.805 -12.408 1.00 86.25 227 GLY A C 1
ATOM 1737 O O . GLY A 1 227 ? 16.544 -8.350 -11.307 1.00 86.25 227 GLY A O 1
ATOM 1738 N N . PRO A 1 228 ? 16.821 -9.933 -12.881 1.00 85.00 228 PRO A N 1
ATOM 1739 C CA . PRO A 1 228 ? 17.904 -10.622 -12.168 1.00 85.00 228 PRO A CA 1
ATOM 1740 C C . PRO A 1 228 ? 19.237 -9.856 -12.070 1.00 85.00 228 PRO A C 1
ATOM 1742 O O . PRO A 1 228 ? 20.133 -10.322 -11.363 1.00 85.00 228 PRO A O 1
ATOM 1745 N N . TYR A 1 229 ? 19.385 -8.737 -12.787 1.00 59.84 229 TYR A N 1
ATOM 1746 C CA . TYR A 1 229 ? 20.580 -7.881 -12.823 1.00 59.84 229 TYR A CA 1
ATOM 1747 C C . TYR A 1 229 ? 20.333 -6.544 -12.118 1.00 59.84 229 TYR A C 1
ATOM 1749 O O . TYR A 1 229 ? 21.326 -5.973 -11.612 1.00 59.84 229 TYR A O 1
#

Sequence (229 aa):
RLVRHYWVLEGKPEKNRIISRKSAYHGSTIAGTSLGGMEPMHKQLNGAVPNIVHVMMPYAYELALPGESDHDFGLRAAKAVEDAILEAGADKVAAFIGEPVMGAGGVKIPPMSYWPEVQRICRKYDILLMLDEVITGYGRTGEWFAAQTFDIEPDTITTAKALTSGYQPLSALLVGDRIAATLVEKGGEFNHGYTYAGHPVACAVALKNLEIIEREGLVDRVKNDTGPY

pLDDT: mean 96.96, std 4.06, range [59.84, 98.94]

Radius of gyration: 18.03 Å; chains: 1; bounding box: 53×36×48 Å